Protein AF-A0A9J6EAF3-F1 (afdb_monomer)

Nearest PDB structures (foldseek):
  8d9p-assembly1_A  TM=2.258E-01  e=1.596E+00  synthetic construct
  8xm6-assembly1_A  TM=1.909E-01  e=2.176E+00  Homo sapiens
  8uvu-assembly1_A  TM=2.472E-01  e=7.204E+00  Bombyx mori

Secondary structure (DSSP, 8-state):
-------TT--HHHHHHTTGGGS-HHHHHHHHHHIIIIITTSHHHHHHHHHHHHHHHHHHHHHHHH--S-GGGSGGGGHHHHHTSHHHHHHHHHHH-HHHHHHHHHHHHHGGGB-TTSSB---TT---HHHHHHTHHHHHHHHHHSS--SS--HHHHHHHHHHHHHHHHHHHHHTTTT-BPPP-SS--SS----HHHHHHHHHHHHHHHHHHHHHTT-HHHHHHHHHHHHHHHHHHH----EEEEEETTEEEEEE---TTTS-B-S--HHHHHHHHHHHHGGGGT--TTSGGG--TTPPPHHHHHHHHHHTS---

InterPro domains:
  IPR039164 E3 ubiquitin-protein ligase UBR1-like [PTHR21497] (12-313)

pLDDT: mean 90.88, std 11.91, range [33.12, 98.81]

Structure (mmCIF, N/CA/C/O backbone):
data_AF-A0A9J6EAF3-F1
#
_entry.id   AF-A0A9J6EAF3-F1
#
loop_
_atom_site.group_PDB
_atom_site.id
_atom_site.type_symbol
_atom_site.label_atom_id
_atom_site.label_alt_id
_atom_site.label_comp_id
_atom_site.label_asym_id
_atom_site.label_entity_id
_atom_site.label_seq_id
_atom_site.pdbx_PDB_ins_code
_atom_site.Cartn_x
_atom_site.Cartn_y
_atom_site.Cartn_z
_atom_site.occupancy
_atom_site.B_iso_or_equiv
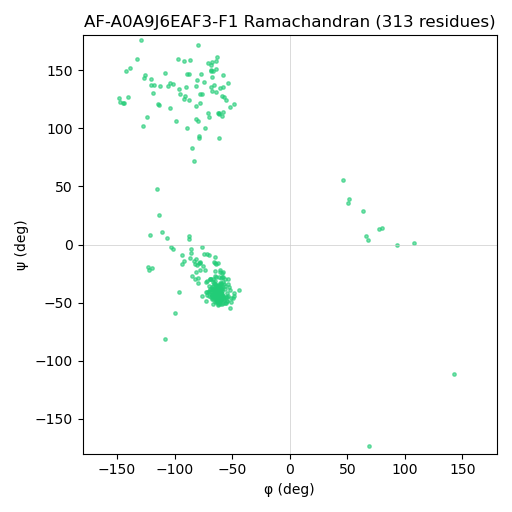_atom_site.auth_seq_id
_atom_site.auth_comp_id
_atom_site.auth_asym_id
_atom_site.auth_atom_id
_atom_site.pdbx_PDB_model_num
ATOM 1 N N . MET A 1 1 ? 2.262 20.680 35.262 1.00 36.41 1 MET A N 1
ATOM 2 C CA . MET A 1 1 ? 1.147 19.729 35.086 1.00 36.41 1 MET A CA 1
ATOM 3 C C . MET A 1 1 ? 0.040 20.472 34.348 1.00 36.41 1 MET A C 1
ATOM 5 O O . MET A 1 1 ? -0.774 21.127 34.982 1.00 36.41 1 MET A O 1
ATOM 9 N N . MET A 1 2 ? 0.105 20.518 33.014 1.00 34.09 2 MET A N 1
ATOM 10 C CA . MET A 1 2 ? -0.979 21.103 32.220 1.00 34.09 2 MET A CA 1
ATOM 11 C C . MET A 1 2 ? -2.057 20.034 32.091 1.00 34.09 2 MET A C 1
ATOM 13 O O . MET A 1 2 ? -1.776 18.943 31.600 1.00 34.09 2 MET A O 1
ATOM 17 N N . ALA A 1 3 ? -3.254 20.320 32.595 1.00 33.16 3 ALA A N 1
ATOM 18 C CA . ALA A 1 3 ? -4.418 19.506 32.294 1.00 33.16 3 ALA A CA 1
ATOM 19 C C . ALA A 1 3 ? -4.601 19.487 30.767 1.00 33.16 3 ALA A C 1
ATOM 21 O O . ALA A 1 3 ? -4.486 20.553 30.152 1.00 33.16 3 ALA A O 1
ATOM 22 N N . PRO A 1 4 ? -4.866 18.328 30.141 1.00 39.88 4 PRO A N 1
ATOM 23 C CA . PRO A 1 4 ? -5.282 18.321 28.753 1.00 39.88 4 PRO A CA 1
ATOM 24 C C . PRO A 1 4 ? -6.599 19.094 28.686 1.00 39.88 4 PRO A C 1
ATOM 26 O O . PRO A 1 4 ? -7.605 18.696 29.275 1.00 39.88 4 PRO A O 1
ATOM 29 N N . THR A 1 5 ? -6.578 20.250 28.028 1.00 39.75 5 THR A N 1
ATOM 30 C CA . THR A 1 5 ? -7.798 20.953 27.653 1.00 39.75 5 THR A CA 1
ATOM 31 C C . THR A 1 5 ? -8.631 19.989 26.808 1.00 39.75 5 THR A C 1
ATOM 33 O O . THR A 1 5 ? -8.096 19.416 25.854 1.00 39.75 5 THR A O 1
ATOM 36 N N . PRO A 1 6 ? -9.913 19.754 27.142 1.00 41.97 6 PRO A N 1
ATOM 37 C CA . PRO A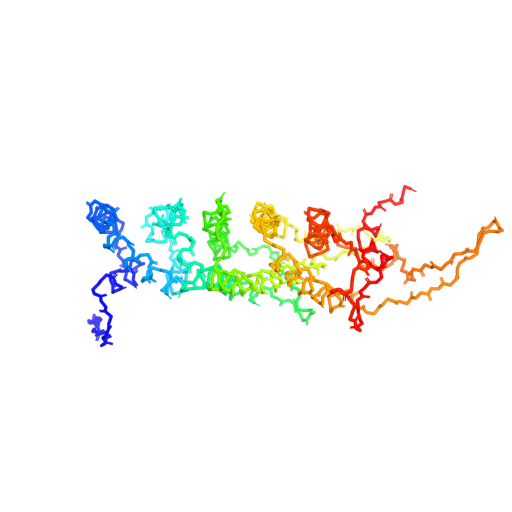 1 6 ? -10.774 18.961 26.287 1.00 41.97 6 PRO A CA 1
ATOM 38 C C . PRO A 1 6 ? -10.862 19.695 24.955 1.00 41.97 6 PRO A C 1
ATOM 40 O O . PRO A 1 6 ? -11.381 20.806 24.882 1.00 41.97 6 PRO A O 1
ATOM 43 N N . VAL A 1 7 ? -10.288 19.102 23.913 1.00 51.06 7 VAL A N 1
ATOM 44 C CA . VAL A 1 7 ? -10.467 19.593 22.552 1.00 51.06 7 VAL A CA 1
ATOM 45 C C . VAL A 1 7 ? -11.961 19.476 22.265 1.00 51.06 7 VAL A C 1
ATOM 47 O O . VAL A 1 7 ? -12.506 18.370 22.278 1.00 51.06 7 VAL A O 1
ATOM 50 N N . GLU A 1 8 ? -12.635 20.614 22.104 1.00 40.97 8 GLU A N 1
ATOM 51 C CA . GLU A 1 8 ? -14.061 20.673 21.793 1.00 40.97 8 GLU A CA 1
ATOM 52 C C . GLU A 1 8 ? -14.385 19.722 20.626 1.00 40.97 8 GLU A C 1
ATOM 54 O O . GLU A 1 8 ? -13.829 19.842 19.536 1.00 40.97 8 GLU A O 1
ATOM 59 N N . GLY A 1 9 ? -15.286 18.757 20.855 1.00 51.66 9 GLY A N 1
ATOM 60 C CA . GLY A 1 9 ? -15.965 18.023 19.780 1.00 51.66 9 GLY A CA 1
ATOM 61 C C . GLY A 1 9 ? -15.578 16.559 19.532 1.00 51.66 9 GLY A C 1
ATOM 62 O O . GLY A 1 9 ? -16.169 15.943 18.644 1.00 51.66 9 GLY A O 1
ATOM 63 N N . PHE A 1 10 ? -14.660 15.948 20.289 1.00 54.84 10 PHE A N 1
ATOM 64 C CA . PHE A 1 10 ? -14.362 14.517 20.130 1.00 54.84 10 PHE A CA 1
ATOM 65 C C . PHE A 1 10 ? -15.140 13.635 21.114 1.00 54.84 10 PHE A C 1
ATOM 67 O O . PHE A 1 10 ? -15.131 13.863 22.321 1.00 54.84 10 PHE A O 1
ATOM 74 N N . ALA A 1 11 ? -15.807 12.594 20.597 1.00 77.62 11 ALA A N 1
ATOM 75 C CA . ALA A 1 11 ? -16.407 11.551 21.429 1.00 77.62 11 ALA A CA 1
ATOM 76 C C . ALA A 1 11 ? -15.345 10.971 22.381 1.00 77.62 11 ALA A C 1
ATOM 78 O O . ALA A 1 11 ? -14.220 10.727 21.945 1.00 77.62 11 ALA A O 1
ATOM 79 N N . LEU A 1 12 ? -15.707 10.719 23.647 1.00 86.50 12 LEU A N 1
ATOM 80 C CA . LEU A 1 12 ? -14.798 10.286 24.726 1.00 86.50 12 LEU A CA 1
ATOM 81 C C . LEU A 1 12 ? -13.807 9.193 24.295 1.00 86.50 12 LEU A C 1
ATOM 83 O O . LEU A 1 12 ? -12.632 9.232 24.651 1.00 86.50 12 LEU A O 1
ATOM 87 N N . VAL A 1 13 ? -14.269 8.249 23.475 1.00 88.44 13 VAL A N 1
ATOM 88 C CA . VAL A 1 13 ? -13.448 7.158 22.944 1.00 88.44 13 VAL A CA 1
ATOM 89 C C . VAL A 1 13 ? -12.233 7.635 22.143 1.00 88.44 13 VAL A C 1
ATOM 91 O O . VAL A 1 13 ? -11.154 7.074 22.285 1.00 88.44 13 VAL A O 1
ATOM 94 N N . ARG A 1 14 ? -12.360 8.706 21.356 1.00 91.12 14 ARG A N 1
ATOM 95 C CA . ARG A 1 14 ? -11.246 9.283 20.589 1.00 91.12 14 ARG A CA 1
ATOM 96 C C . ARG A 1 14 ? -10.219 9.936 21.503 1.00 91.12 14 ARG A C 1
ATOM 98 O O . ARG A 1 14 ? -9.026 9.770 21.278 1.00 91.12 14 ARG A O 1
ATOM 105 N N . CYS A 1 15 ? -10.671 10.608 22.563 1.00 90.19 15 CYS A N 1
ATOM 106 C CA . CYS A 1 15 ? -9.777 11.165 23.578 1.00 90.19 15 CYS A CA 1
ATOM 107 C C . CYS A 1 15 ? -8.972 10.062 24.274 1.00 90.19 15 CYS A C 1
ATOM 109 O O . CYS A 1 15 ? -7.777 10.231 24.491 1.00 90.19 15 CYS A O 1
ATOM 111 N N . ILE A 1 16 ? -9.609 8.924 24.577 1.00 91.31 16 ILE A N 1
ATOM 112 C CA . ILE A 1 16 ? -8.931 7.758 25.158 1.00 91.31 16 ILE A CA 1
ATOM 113 C C . ILE A 1 16 ? -7.882 7.211 24.184 1.00 91.31 16 ILE A C 1
ATOM 115 O O . ILE A 1 16 ? -6.733 7.048 24.582 1.00 91.31 16 ILE A O 1
ATOM 119 N N . MET A 1 17 ? -8.241 6.989 22.912 1.00 93.88 17 MET A N 1
ATOM 120 C CA . MET A 1 17 ? -7.304 6.463 21.909 1.00 93.88 17 MET A CA 1
ATOM 121 C C . MET A 1 17 ? -6.081 7.376 21.721 1.00 93.88 17 MET A C 1
ATOM 123 O O . MET A 1 17 ? -4.959 6.891 21.774 1.00 93.88 17 MET A O 1
ATOM 127 N N . ARG A 1 18 ? -6.284 8.694 21.582 1.00 92.44 18 ARG A N 1
ATOM 128 C CA . ARG A 1 18 ? -5.210 9.702 21.418 1.00 92.44 18 ARG A CA 1
ATOM 129 C C . ARG A 1 18 ? -4.391 9.974 22.686 1.00 92.44 18 ARG A C 1
ATOM 131 O O . ARG A 1 18 ? -3.439 10.743 22.676 1.00 92.44 18 ARG A O 1
ATOM 138 N N . SER A 1 19 ? -4.808 9.423 23.822 1.00 92.06 19 SER A N 1
ATOM 139 C CA . SER A 1 19 ? -4.047 9.531 25.069 1.00 92.06 19 SER A CA 1
ATOM 140 C C . SER A 1 19 ? -3.273 8.250 25.371 1.00 92.06 19 SER A C 1
ATOM 142 O O . SER A 1 19 ? -2.528 8.231 26.346 1.00 92.06 19 SER A O 1
ATOM 144 N N . ASP A 1 20 ? -3.424 7.192 24.561 1.00 93.62 20 ASP A N 1
ATOM 145 C CA . ASP A 1 20 ? -2.875 5.859 24.831 1.00 93.62 20 ASP A CA 1
ATOM 146 C C . ASP A 1 20 ? -1.365 5.894 25.079 1.00 93.62 20 ASP A C 1
ATOM 148 O O . ASP A 1 20 ? -0.898 5.407 26.110 1.00 93.62 20 ASP A O 1
ATOM 152 N N . ALA A 1 21 ? -0.613 6.569 24.204 1.00 91.88 21 ALA A N 1
ATOM 153 C CA . ALA A 1 21 ? 0.842 6.666 24.308 1.00 91.88 21 ALA A CA 1
ATOM 154 C C . ALA A 1 21 ? 1.321 7.332 25.618 1.00 91.88 21 ALA A C 1
ATOM 156 O O . ALA A 1 21 ? 2.429 7.072 26.079 1.00 91.88 21 ALA A O 1
ATOM 157 N N . GLN A 1 22 ? 0.478 8.148 26.262 1.00 91.94 22 GLN A N 1
ATOM 158 C CA . GLN A 1 22 ? 0.797 8.849 27.514 1.00 91.94 22 GLN A CA 1
ATOM 159 C C . GLN A 1 22 ? 0.514 8.001 28.765 1.00 91.94 22 GLN A C 1
ATOM 161 O O . GLN A 1 22 ? 0.893 8.378 29.875 1.00 91.94 22 GLN A O 1
ATOM 166 N N . LEU A 1 23 ? -0.177 6.868 28.615 1.00 92.56 23 LEU A N 1
ATOM 167 C CA . LEU A 1 23 ? -0.559 5.999 29.722 1.00 92.56 23 LEU A CA 1
ATOM 168 C C . LEU A 1 23 ? 0.522 4.958 30.019 1.00 92.56 23 LEU A C 1
ATOM 170 O O . LEU A 1 23 ? 1.149 4.414 29.111 1.00 92.56 23 LEU A O 1
ATOM 174 N N . TRP A 1 24 ? 0.667 4.597 31.298 1.00 92.25 24 TRP A N 1
ATOM 175 C CA . TRP A 1 24 ? 1.491 3.456 31.698 1.00 92.25 24 TRP A CA 1
ATOM 176 C C . TRP A 1 24 ? 0.868 2.127 31.227 1.00 92.25 24 TRP A C 1
ATOM 178 O O . TRP A 1 24 ? -0.355 2.005 31.073 1.00 92.25 24 TRP A O 1
ATOM 188 N N . LYS A 1 25 ? 1.693 1.080 31.098 1.00 92.19 25 LYS A N 1
ATOM 189 C CA . LYS A 1 25 ? 1.295 -0.257 30.608 1.00 92.19 25 LYS A CA 1
ATOM 190 C C . LYS A 1 25 ? 0.031 -0.826 31.272 1.00 92.19 25 LYS A C 1
ATOM 192 O O . LYS A 1 25 ? -0.854 -1.326 30.584 1.00 92.19 25 LYS A O 1
ATOM 197 N N . THR A 1 26 ? -0.100 -0.715 32.596 1.00 94.31 26 THR A N 1
ATOM 198 C CA . THR A 1 26 ? -1.279 -1.209 33.335 1.00 94.31 26 THR A CA 1
ATOM 199 C C . THR A 1 26 ? -2.579 -0.493 32.950 1.00 94.31 26 THR A C 1
ATOM 201 O O . THR A 1 26 ? -3.609 -1.145 32.836 1.00 94.31 26 THR A O 1
ATOM 204 N N . ALA A 1 27 ? -2.559 0.822 32.717 1.00 94.19 27 ALA A N 1
ATOM 205 C CA . ALA A 1 27 ? -3.735 1.602 32.345 1.00 94.19 27 ALA A CA 1
ATOM 206 C C . ALA A 1 27 ? -4.152 1.283 30.910 1.00 94.19 27 ALA A C 1
ATOM 208 O O . ALA A 1 27 ? -5.337 1.072 30.671 1.00 94.19 27 ALA A O 1
ATOM 209 N N . ARG A 1 28 ? -3.189 1.145 29.987 1.00 94.69 28 ARG A N 1
ATOM 210 C CA . ARG A 1 28 ? -3.462 0.660 28.625 1.00 94.69 28 ARG A CA 1
ATOM 211 C C . ARG A 1 28 ? -4.101 -0.722 28.642 1.00 94.69 28 ARG A C 1
ATOM 213 O O . ARG A 1 28 ? -5.117 -0.937 27.995 1.00 94.69 28 ARG A O 1
ATOM 220 N N . ALA A 1 29 ? -3.576 -1.633 29.465 1.00 93.88 29 ALA A N 1
ATOM 221 C CA . ALA A 1 29 ? -4.158 -2.961 29.625 1.00 93.88 29 ALA A CA 1
ATOM 222 C C . ALA A 1 29 ? -5.615 -2.900 30.119 1.00 9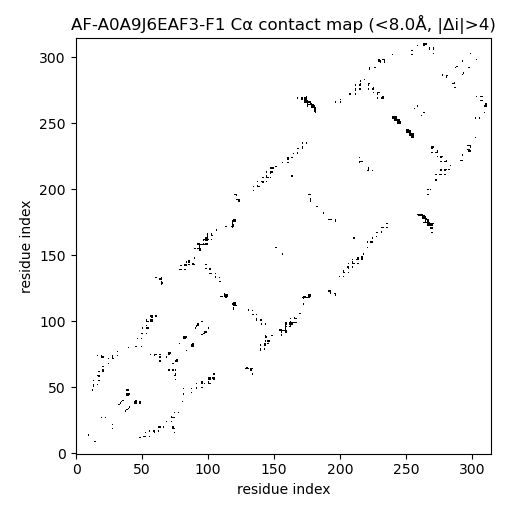3.88 29 ALA A C 1
ATOM 224 O O . ALA A 1 29 ? -6.462 -3.602 29.573 1.00 93.88 29 ALA A O 1
ATOM 225 N N . GLN A 1 30 ? -5.934 -2.039 31.094 1.00 95.69 30 GLN A N 1
ATOM 226 C CA . GLN A 1 30 ? -7.323 -1.849 31.536 1.00 95.69 30 GLN A CA 1
ATOM 227 C C . GLN A 1 30 ? -8.208 -1.274 30.422 1.00 95.69 30 GLN A C 1
ATOM 229 O O . GLN A 1 30 ? -9.310 -1.773 30.200 1.00 95.69 30 GLN A O 1
ATOM 234 N N . TRP A 1 31 ? -7.723 -0.281 29.670 1.00 94.81 31 TRP A N 1
ATOM 235 C CA . TRP A 1 31 ? -8.467 0.270 28.536 1.00 94.81 31 TRP A CA 1
ATOM 236 C C . TRP A 1 31 ? -8.687 -0.752 27.424 1.00 94.81 31 TRP A C 1
ATOM 238 O O . TRP A 1 31 ? -9.803 -0.855 26.925 1.00 94.81 31 TRP A O 1
ATOM 248 N N . HIS A 1 32 ? -7.685 -1.563 27.084 1.00 94.38 32 HIS A N 1
ATOM 249 C CA . HIS A 1 32 ? -7.838 -2.675 26.147 1.00 94.38 32 HIS A CA 1
ATOM 250 C C . HIS A 1 32 ? -8.931 -3.643 26.606 1.00 94.38 32 HIS A C 1
ATOM 252 O O . HIS A 1 32 ? -9.788 -3.999 25.803 1.00 94.38 32 HIS A O 1
ATOM 258 N N . GLN A 1 33 ? -8.957 -4.027 27.887 1.00 94.62 33 GLN A N 1
ATOM 259 C CA . GLN A 1 33 ? -10.003 -4.911 28.415 1.00 94.62 33 GLN A CA 1
ATOM 260 C C . GLN A 1 33 ? -11.398 -4.287 28.300 1.00 94.62 33 GLN A C 1
ATOM 262 O O . GLN A 1 33 ? -12.332 -4.960 27.871 1.00 94.62 33 GLN A O 1
ATOM 267 N N . ILE A 1 34 ? -11.543 -2.997 28.615 1.00 93.94 34 ILE A N 1
ATOM 268 C CA . ILE A 1 34 ? -12.827 -2.287 28.512 1.00 93.94 34 ILE A CA 1
ATOM 269 C C . ILE A 1 34 ? -13.275 -2.156 27.050 1.00 93.94 34 ILE A C 1
ATOM 271 O O . ILE A 1 34 ? -14.437 -2.408 26.732 1.00 93.94 34 ILE A O 1
ATOM 275 N N . LEU A 1 35 ? -12.369 -1.779 26.144 1.00 94.19 35 LEU A N 1
ATOM 276 C CA . LEU A 1 35 ? -12.681 -1.609 24.725 1.00 94.19 35 LEU A CA 1
ATOM 277 C C . LEU A 1 35 ? -13.032 -2.948 24.073 1.00 94.19 35 LEU A C 1
ATOM 279 O O . LEU A 1 35 ? -14.057 -3.042 23.399 1.00 94.19 35 LEU A O 1
ATOM 283 N N . ILE A 1 36 ? -12.230 -3.988 24.317 1.00 93.88 36 ILE A N 1
ATOM 284 C CA . ILE A 1 36 ? -12.459 -5.330 23.773 1.00 93.88 36 ILE A CA 1
ATOM 285 C C . ILE A 1 36 ? -13.726 -5.940 24.372 1.00 93.88 36 ILE A C 1
ATOM 287 O O . ILE A 1 36 ? -14.587 -6.382 23.620 1.00 93.88 36 ILE A O 1
ATOM 291 N N . GLY A 1 37 ? -13.859 -5.948 25.701 1.00 92.69 37 GLY A N 1
ATOM 292 C CA . GLY A 1 37 ? -14.979 -6.571 26.409 1.00 92.69 37 GLY A CA 1
ATOM 293 C C . GLY A 1 37 ? -16.302 -5.808 26.307 1.00 92.69 37 GLY A C 1
ATOM 294 O O . GLY A 1 37 ? -17.359 -6.404 26.493 1.00 92.69 37 GLY A O 1
ATOM 295 N N . GLY A 1 38 ? -16.258 -4.509 26.005 1.00 89.44 38 GLY A N 1
ATOM 296 C CA . GLY A 1 38 ? -17.433 -3.652 25.860 1.00 89.44 38 GLY A CA 1
ATOM 297 C C . GLY A 1 38 ? -17.693 -3.259 24.409 1.00 89.44 38 GLY A C 1
ATOM 298 O O . GLY A 1 38 ? -18.536 -3.845 23.730 1.00 89.44 38 GLY A O 1
ATOM 299 N N . MET A 1 39 ? -16.974 -2.242 23.926 1.00 88.00 39 MET A N 1
ATOM 300 C CA . MET A 1 39 ? -17.258 -1.603 22.635 1.00 88.00 39 MET A CA 1
ATOM 301 C C . MET A 1 39 ? -17.127 -2.541 21.433 1.00 88.00 39 MET A C 1
ATOM 303 O O . MET A 1 39 ? -17.894 -2.417 20.483 1.00 88.00 39 MET A O 1
ATOM 307 N N . LEU A 1 40 ? -16.184 -3.484 21.470 1.00 91.81 40 LEU A N 1
ATOM 308 C CA . LEU A 1 40 ? -15.963 -4.447 20.392 1.00 91.81 40 LEU A CA 1
ATOM 309 C C . LEU A 1 40 ? -16.833 -5.712 20.516 1.00 91.81 40 LEU A C 1
ATOM 311 O O . LEU A 1 40 ? -16.666 -6.636 19.719 1.00 91.81 40 LEU A O 1
ATOM 315 N N . MET A 1 41 ? -17.778 -5.771 21.457 1.00 90.56 41 MET A N 1
ATOM 316 C CA . MET A 1 41 ? -18.747 -6.873 21.536 1.00 90.56 41 MET A CA 1
ATOM 317 C C . MET A 1 41 ? -20.074 -6.530 20.855 1.00 90.56 41 MET A C 1
ATOM 319 O O . MET A 1 41 ? -20.612 -7.364 20.127 1.00 90.56 41 MET A O 1
ATOM 323 N N . ASP A 1 42 ? -20.574 -5.301 21.012 1.00 90.25 42 ASP A N 1
ATOM 324 C CA . ASP A 1 42 ? -21.786 -4.843 20.321 1.00 90.25 42 ASP A CA 1
ATOM 325 C C . ASP A 1 42 ? -21.492 -4.400 18.878 1.00 90.25 42 ASP A C 1
ATOM 327 O O . ASP A 1 42 ? -20.527 -3.686 18.609 1.00 90.25 42 ASP A O 1
ATOM 331 N N . GLY A 1 43 ? -22.342 -4.801 17.928 1.00 89.00 43 GLY A N 1
ATOM 332 C CA . GLY A 1 43 ? -22.127 -4.533 16.503 1.00 89.00 43 GLY A CA 1
ATOM 333 C C . GLY A 1 43 ? -22.156 -3.047 16.130 1.00 89.00 43 GLY A C 1
ATOM 334 O O . GLY A 1 43 ? -21.338 -2.615 15.317 1.00 89.00 43 GLY A O 1
ATOM 335 N N . ARG A 1 44 ? -23.055 -2.256 16.733 1.00 89.81 44 ARG A N 1
ATOM 336 C CA . ARG A 1 44 ? -23.166 -0.813 16.457 1.00 89.81 44 ARG A CA 1
ATOM 337 C C . ARG A 1 44 ? -21.997 -0.064 17.080 1.00 89.81 44 ARG A C 1
ATOM 339 O O . ARG A 1 44 ? -21.304 0.666 16.376 1.00 89.81 44 ARG A O 1
ATOM 346 N N . CYS A 1 45 ? -21.710 -0.327 18.355 1.00 90.81 45 CYS A N 1
ATOM 347 C CA . CYS A 1 45 ? -20.559 0.269 19.032 1.00 90.81 45 CYS A CA 1
ATOM 348 C C . CYS A 1 45 ? -19.240 -0.069 18.326 1.00 90.81 45 CYS A C 1
ATOM 350 O O . CYS A 1 45 ? -18.396 0.811 18.161 1.00 90.81 45 CYS A O 1
ATOM 352 N N . LYS A 1 46 ? -19.075 -1.309 17.851 1.00 94.56 46 LYS A N 1
ATOM 353 C CA . LYS A 1 46 ? -17.898 -1.730 17.086 1.00 94.56 46 LYS A CA 1
ATOM 354 C C . LYS A 1 46 ? -17.765 -0.962 15.779 1.00 94.56 46 LYS A C 1
ATOM 356 O O . LYS A 1 46 ? -16.662 -0.553 15.432 1.00 94.56 46 LYS A O 1
ATOM 361 N N . GLN A 1 47 ? -18.863 -0.759 15.054 1.00 94.81 47 GLN A N 1
ATOM 362 C CA . GLN A 1 47 ? -18.849 0.004 13.809 1.00 94.81 47 GLN A CA 1
ATOM 363 C C . GLN A 1 47 ? -18.460 1.470 14.052 1.00 94.81 47 GLN A C 1
ATOM 365 O O . GLN A 1 47 ? -17.594 1.991 13.348 1.00 94.81 47 GLN A O 1
ATOM 370 N N . ASP A 1 48 ? -19.035 2.116 15.068 1.00 93.31 48 ASP A N 1
ATOM 371 C CA . ASP A 1 48 ? -18.700 3.499 15.427 1.00 93.31 48 ASP A CA 1
ATOM 372 C C . ASP A 1 48 ? -17.242 3.628 15.889 1.00 93.31 48 ASP A C 1
ATOM 374 O O . ASP A 1 48 ? -16.530 4.548 15.472 1.00 93.31 48 ASP A O 1
ATOM 378 N N . PHE A 1 49 ? -16.764 2.661 16.681 1.00 95.12 49 PHE A N 1
ATOM 379 C CA . PHE A 1 49 ? -15.359 2.560 17.067 1.00 95.12 49 PHE A CA 1
ATOM 380 C C . PHE A 1 49 ? -14.448 2.445 15.854 1.00 95.12 49 PHE A C 1
ATOM 382 O O . PHE A 1 49 ? -13.484 3.189 15.734 1.00 95.12 49 PHE A O 1
ATOM 389 N N . ALA A 1 50 ? -14.766 1.530 14.941 1.00 96.94 50 ALA A N 1
ATOM 390 C CA . ALA A 1 50 ? -13.964 1.240 13.767 1.00 96.94 50 ALA A CA 1
ATOM 391 C C . ALA A 1 50 ? -13.790 2.473 12.872 1.00 96.94 50 ALA A C 1
ATOM 393 O O . ALA A 1 50 ? -12.687 2.742 12.390 1.00 96.94 50 ALA A O 1
ATOM 394 N N . ARG A 1 51 ? -14.858 3.261 12.691 1.00 97.00 51 ARG A N 1
ATOM 395 C CA . ARG A 1 51 ? -14.797 4.537 11.964 1.00 97.00 51 ARG A CA 1
ATOM 396 C C . ARG A 1 51 ? -13.912 5.545 12.682 1.00 97.00 51 ARG A C 1
ATOM 398 O O . ARG A 1 51 ? -13.050 6.152 12.054 1.00 97.00 51 ARG A O 1
ATOM 405 N N . ALA A 1 52 ? -14.106 5.717 13.990 1.00 95.88 52 ALA A N 1
ATOM 406 C CA . ALA A 1 52 ? -13.306 6.641 14.789 1.00 95.88 52 ALA A CA 1
ATOM 407 C C . ALA A 1 52 ? -11.816 6.262 14.773 1.00 95.88 52 ALA A C 1
ATOM 409 O O . ALA A 1 52 ? -10.974 7.119 14.518 1.00 95.88 52 ALA A O 1
ATOM 410 N N . PHE A 1 53 ? -11.512 4.977 14.961 1.00 97.31 53 PHE A N 1
ATOM 411 C CA . PHE A 1 53 ? -10.167 4.411 14.905 1.00 97.31 53 PHE A CA 1
ATOM 412 C C . PHE A 1 53 ? -9.520 4.638 13.538 1.00 97.31 53 PHE A C 1
ATOM 414 O O . PHE A 1 53 ? -8.395 5.115 13.464 1.00 97.31 53 PHE A O 1
ATOM 421 N N . THR A 1 54 ? -10.242 4.370 12.444 1.00 98.19 54 THR A N 1
ATOM 422 C CA . THR A 1 54 ? -9.724 4.570 11.080 1.00 98.19 54 THR A CA 1
ATOM 423 C C . THR A 1 54 ? -9.430 6.043 10.803 1.00 98.19 54 THR A C 1
ATOM 425 O O . THR A 1 54 ? -8.377 6.358 10.261 1.00 98.19 54 THR A O 1
ATOM 428 N N . ARG A 1 55 ? -10.315 6.961 11.214 1.00 96.19 55 ARG A N 1
ATOM 429 C CA . ARG A 1 55 ? -10.117 8.412 11.041 1.00 96.19 55 ARG A CA 1
ATOM 430 C C . ARG A 1 55 ? -8.920 8.942 11.826 1.00 96.19 55 ARG A C 1
ATOM 432 O O . ARG A 1 55 ? -8.207 9.803 11.320 1.00 96.19 55 ARG A O 1
ATOM 439 N N . ASP A 1 56 ? -8.713 8.435 13.040 1.00 96.62 56 ASP A N 1
ATOM 440 C CA . ASP A 1 56 ? -7.605 8.840 13.910 1.00 96.62 56 ASP A CA 1
ATOM 441 C C . ASP A 1 56 ? -6.309 8.071 13.647 1.00 96.62 56 ASP A C 1
ATOM 443 O O . ASP A 1 56 ? -5.267 8.451 14.173 1.00 96.62 56 ASP A O 1
ATOM 447 N N . TYR A 1 57 ? -6.338 7.039 12.799 1.00 98.19 57 TYR A N 1
ATOM 448 C CA . TYR A 1 57 ? -5.198 6.167 12.532 1.00 98.19 57 TYR A CA 1
ATOM 449 C C . TYR A 1 57 ? -3.879 6.910 12.240 1.00 98.19 57 TYR A C 1
ATOM 451 O O . TYR A 1 57 ? -2.861 6.490 12.784 1.00 98.19 57 TYR A O 1
ATOM 459 N N . PRO A 1 58 ? -3.836 8.012 11.455 1.00 97.62 58 PRO A N 1
ATOM 460 C CA . PRO A 1 58 ? -2.588 8.746 11.235 1.00 97.62 58 PRO A CA 1
ATOM 461 C C . PRO A 1 58 ? -1.969 9.304 12.523 1.00 97.62 58 PRO A C 1
ATOM 463 O O . PRO A 1 58 ? -0.756 9.211 12.709 1.00 97.62 58 PRO A O 1
ATOM 466 N N . ASP A 1 59 ? -2.797 9.846 13.418 1.00 96.75 59 ASP A N 1
ATOM 467 C CA . ASP A 1 59 ? -2.347 10.384 14.704 1.00 96.75 59 ASP A CA 1
ATOM 468 C C . ASP A 1 59 ? -1.936 9.242 15.645 1.00 96.75 59 ASP A C 1
ATOM 470 O O . ASP A 1 59 ? -0.860 9.294 16.238 1.00 96.75 59 ASP A O 1
ATOM 474 N N . LEU A 1 60 ? -2.728 8.163 15.702 1.00 97.00 60 LEU A N 1
ATOM 475 C CA . LEU A 1 60 ? -2.419 6.980 16.516 1.00 97.00 60 LEU A CA 1
ATOM 476 C C . LEU A 1 60 ? -1.109 6.311 16.082 1.00 97.00 60 LEU A C 1
ATOM 478 O O . LEU A 1 60 ? -0.307 5.911 16.923 1.00 97.00 60 LEU A O 1
ATOM 482 N N . LEU A 1 61 ? -0.863 6.214 14.771 1.00 97.06 61 LEU A N 1
ATOM 483 C CA . LEU A 1 61 ? 0.390 5.690 14.237 1.00 97.06 61 LEU A CA 1
ATOM 484 C C . LEU A 1 61 ? 1.562 6.592 14.620 1.00 97.06 61 LEU A C 1
ATOM 486 O O . LEU A 1 61 ? 2.597 6.090 15.045 1.00 97.06 61 LEU A O 1
ATOM 490 N N . LYS A 1 62 ? 1.410 7.912 14.477 1.00 95.69 62 LYS A N 1
ATOM 491 C CA . LYS A 1 62 ? 2.456 8.877 14.826 1.00 95.69 62 LYS A CA 1
ATOM 492 C C . LYS A 1 62 ? 2.831 8.785 16.306 1.00 95.69 62 LYS A C 1
ATOM 494 O O . LYS A 1 62 ? 4.017 8.765 16.631 1.00 95.69 62 LYS A O 1
ATOM 499 N N . GLU A 1 63 ? 1.837 8.702 17.186 1.00 95.19 63 GLU A N 1
ATOM 500 C CA . GLU A 1 63 ? 2.042 8.500 18.622 1.00 95.19 63 GLU A CA 1
ATOM 501 C C . GLU A 1 63 ? 2.726 7.160 18.899 1.00 95.19 63 GLU A C 1
ATOM 503 O O . GLU A 1 63 ? 3.738 7.125 19.593 1.00 95.19 63 GLU A O 1
ATOM 508 N N . PHE A 1 64 ? 2.259 6.071 18.281 1.00 95.44 64 PHE A N 1
ATOM 509 C CA . PHE A 1 64 ? 2.880 4.755 18.410 1.00 95.44 64 PHE A CA 1
ATOM 510 C C . PHE A 1 64 ? 4.334 4.736 17.920 1.00 95.44 64 PHE A C 1
ATOM 512 O O . PHE A 1 64 ? 5.186 4.118 18.551 1.00 95.44 64 PHE A O 1
ATOM 519 N N . VAL A 1 65 ? 4.657 5.407 16.816 1.00 94.62 65 VAL A N 1
ATOM 520 C CA . VAL A 1 65 ? 6.022 5.487 16.272 1.00 94.62 65 VAL A CA 1
ATOM 521 C C . VAL A 1 65 ? 6.969 6.217 17.230 1.00 94.62 65 VAL A C 1
ATOM 523 O O . VAL A 1 65 ? 8.131 5.821 17.330 1.00 94.62 65 VAL A O 1
ATOM 526 N N . ALA A 1 66 ? 6.479 7.239 17.937 1.00 92.69 66 ALA A N 1
ATOM 527 C CA . ALA A 1 66 ? 7.242 7.991 18.935 1.00 92.69 66 ALA A CA 1
ATOM 528 C C . ALA A 1 66 ? 7.327 7.297 20.310 1.00 92.69 66 ALA A C 1
ATOM 530 O O . ALA A 1 66 ? 8.180 7.652 21.119 1.00 92.69 66 ALA A O 1
ATOM 531 N N . ASP A 1 67 ? 6.447 6.331 20.569 1.00 90.88 67 ASP A N 1
ATOM 532 C CA . ASP A 1 67 ? 6.357 5.571 21.817 1.00 90.88 67 ASP A CA 1
ATOM 533 C C . ASP A 1 67 ? 7.444 4.481 21.923 1.00 90.88 67 ASP A C 1
ATOM 535 O O . ASP A 1 67 ? 7.838 3.861 20.931 1.00 90.88 67 ASP A O 1
ATOM 539 N N . ASP A 1 68 ? 7.909 4.210 23.141 1.00 86.31 68 ASP A N 1
ATOM 540 C CA . ASP A 1 68 ? 8.890 3.172 23.469 1.00 86.31 68 ASP A CA 1
ATOM 541 C C . ASP A 1 68 ? 8.243 1.824 23.832 1.00 86.31 68 ASP A C 1
ATOM 543 O O . ASP A 1 68 ? 8.905 0.782 23.803 1.00 86.31 68 ASP A O 1
ATOM 547 N N . HIS A 1 69 ? 6.935 1.805 24.097 1.00 90.94 69 HIS A N 1
ATOM 548 C CA . HIS A 1 69 ? 6.210 0.586 24.442 1.00 90.94 69 HIS A CA 1
ATOM 549 C C . HIS A 1 69 ? 6.041 -0.369 23.248 1.00 90.94 69 HIS A C 1
ATOM 551 O O . HIS A 1 69 ? 6.050 0.016 22.074 1.00 90.94 69 HIS A O 1
ATOM 557 N N . GLU A 1 70 ? 5.860 -1.655 23.543 1.00 90.44 70 GLU A N 1
ATOM 558 C CA . GLU A 1 70 ? 5.654 -2.701 22.537 1.00 90.44 70 GLU A CA 1
ATOM 559 C C . GLU A 1 70 ? 4.299 -2.559 21.820 1.00 90.44 70 GLU A C 1
ATOM 561 O O . GLU A 1 70 ? 3.304 -2.140 22.409 1.00 90.44 70 GLU A O 1
ATOM 566 N N . HIS A 1 71 ? 4.223 -2.992 20.557 1.00 94.44 71 HIS A N 1
ATOM 567 C CA . HIS A 1 71 ? 2.977 -2.960 19.779 1.00 94.44 71 HIS A CA 1
ATOM 568 C C . HIS A 1 71 ? 1.766 -3.594 20.493 1.00 94.44 71 HIS A C 1
ATOM 570 O O . HIS A 1 71 ? 0.729 -2.940 20.531 1.00 94.44 71 HIS A O 1
ATOM 576 N N . PRO A 1 72 ? 1.852 -4.786 21.131 1.00 94.19 72 PRO A N 1
ATOM 577 C CA . PRO A 1 72 ? 0.684 -5.435 21.742 1.00 94.19 72 PRO A CA 1
ATOM 578 C C . PRO A 1 72 ? 0.018 -4.659 22.887 1.00 94.19 72 PRO A C 1
ATOM 580 O O . PRO A 1 72 ? -1.096 -4.997 23.282 1.00 94.19 72 PRO A O 1
ATOM 583 N N . VAL A 1 73 ? 0.696 -3.657 23.456 1.00 92.69 73 VAL A N 1
ATOM 584 C CA . VAL A 1 73 ? 0.138 -2.800 24.515 1.00 92.69 73 VAL A CA 1
ATOM 585 C C . VAL A 1 73 ? -0.283 -1.424 24.010 1.00 92.69 73 VAL A C 1
ATOM 587 O O . VAL A 1 73 ? -0.777 -0.633 24.803 1.00 92.69 73 VAL A O 1
ATOM 590 N N . SER A 1 74 ? -0.079 -1.131 22.725 1.00 95.19 74 SER A N 1
ATOM 591 C CA . SER A 1 74 ? -0.571 0.089 22.091 1.00 95.19 74 SER A CA 1
ATOM 592 C C . SER A 1 74 ? -1.989 -0.109 21.576 1.00 95.19 74 SER A C 1
ATOM 594 O O . SER A 1 74 ? -2.326 -1.179 21.061 1.00 95.19 74 SER A O 1
ATOM 596 N N . ILE A 1 75 ? -2.779 0.961 21.610 1.00 96.00 75 ILE A N 1
ATOM 597 C CA . ILE A 1 75 ? -4.112 1.023 21.011 1.00 96.00 75 ILE A CA 1
ATOM 598 C C . ILE A 1 75 ? -4.114 0.622 19.532 1.00 96.00 75 ILE A C 1
ATOM 600 O O . ILE A 1 75 ? -5.092 0.051 19.055 1.00 96.00 75 ILE A O 1
ATOM 604 N N . THR A 1 76 ? -3.012 0.855 18.808 1.00 96.38 76 THR A N 1
ATOM 605 C CA . THR A 1 76 ? -2.877 0.471 17.393 1.00 96.38 76 THR A CA 1
ATOM 606 C C . THR A 1 76 ? -2.999 -1.037 17.187 1.00 96.38 76 THR A C 1
ATOM 608 O O . THR A 1 76 ? -3.537 -1.459 16.167 1.00 96.38 76 THR A O 1
ATOM 611 N N . SER A 1 77 ? -2.645 -1.852 18.189 1.00 96.44 77 SER A N 1
ATOM 612 C CA . SER A 1 77 ? -2.827 -3.307 18.133 1.00 96.44 77 SER A CA 1
ATOM 613 C C . SER A 1 77 ? -4.285 -3.751 18.069 1.00 96.44 77 SER A C 1
ATOM 615 O O . SER A 1 77 ? -4.539 -4.888 17.670 1.00 96.44 77 SER A O 1
ATOM 617 N N . LEU A 1 78 ? -5.240 -2.868 18.397 1.00 96.62 78 LEU A N 1
ATOM 618 C CA . LEU A 1 78 ? -6.665 -3.158 18.250 1.00 96.62 78 LEU A CA 1
ATOM 619 C C . LEU A 1 78 ? -7.123 -3.233 16.784 1.00 96.62 78 LEU A C 1
ATOM 621 O O . LEU A 1 78 ? -8.248 -3.656 16.501 1.00 96.62 78 LEU A O 1
ATOM 625 N N . SER A 1 79 ? -6.256 -2.858 15.837 1.00 97.25 79 SER A N 1
ATOM 626 C CA . SER A 1 79 ? -6.501 -2.981 14.400 1.00 97.25 79 SER A CA 1
ATOM 627 C C . SER A 1 79 ? -6.913 -4.401 14.006 1.00 97.25 79 SER A C 1
ATOM 629 O O . SER A 1 79 ? -7.798 -4.567 13.168 1.00 97.25 79 SER A O 1
ATOM 631 N N . VAL A 1 80 ? -6.348 -5.435 14.644 1.00 96.62 80 VAL A N 1
ATOM 632 C CA . VAL A 1 80 ? -6.656 -6.833 14.321 1.00 96.62 80 VAL A CA 1
ATOM 633 C C . VAL A 1 80 ? -8.104 -7.189 14.657 1.00 96.62 80 VAL A C 1
ATOM 635 O O . VAL A 1 80 ? -8.719 -7.944 13.917 1.00 96.62 80 VAL A O 1
ATOM 638 N N . GLN A 1 81 ? -8.711 -6.622 15.701 1.00 95.81 81 GLN A N 1
ATOM 639 C CA . GLN A 1 81 ? -10.114 -6.880 16.056 1.00 95.81 81 GLN A CA 1
ATOM 640 C C . GLN A 1 81 ? -11.103 -6.104 15.171 1.00 95.81 81 GLN A C 1
ATOM 642 O O . GLN A 1 81 ? -12.292 -6.428 15.152 1.00 95.81 81 GLN A O 1
ATOM 647 N N . ILE A 1 82 ? -10.627 -5.084 14.452 1.00 95.44 82 ILE A N 1
ATOM 648 C CA . ILE A 1 82 ? -11.444 -4.222 13.592 1.00 95.44 82 ILE A CA 1
ATOM 649 C C . ILE A 1 82 ? -11.321 -4.656 12.132 1.00 95.44 82 ILE A C 1
ATOM 651 O O . ILE A 1 82 ? -12.309 -5.003 11.488 1.00 95.44 82 ILE A O 1
ATOM 655 N N . PHE A 1 83 ? -10.097 -4.642 11.608 1.00 97.69 83 PHE A N 1
ATOM 656 C CA . PHE A 1 83 ? -9.805 -4.794 10.188 1.00 97.69 83 PHE A CA 1
ATOM 657 C C . PHE A 1 83 ? -9.882 -6.237 9.697 1.00 97.69 83 PHE A C 1
ATOM 659 O O . PHE A 1 83 ? -9.974 -6.444 8.494 1.00 97.69 83 PHE A O 1
ATOM 666 N N . THR A 1 84 ? -9.887 -7.234 10.587 1.00 97.06 84 THR A N 1
ATOM 667 C CA . THR A 1 84 ? -10.099 -8.638 10.188 1.00 97.06 84 THR A CA 1
ATOM 668 C C . THR A 1 84 ? -11.570 -8.991 9.988 1.00 97.06 84 THR A C 1
ATOM 670 O O . THR A 1 84 ? -11.864 -10.044 9.431 1.00 97.06 84 THR A O 1
ATOM 673 N N . VAL A 1 85 ? -12.504 -8.137 10.423 1.00 96.69 85 VAL A N 1
ATOM 674 C CA . VAL A 1 85 ? -13.944 -8.364 10.254 1.00 96.69 85 VAL A CA 1
ATOM 675 C C . VAL A 1 85 ? -14.338 -7.931 8.836 1.00 96.69 85 VAL A C 1
ATOM 677 O O . VAL A 1 85 ? -14.398 -6.725 8.592 1.00 96.69 85 VAL A O 1
ATOM 680 N N . PRO A 1 86 ? -14.653 -8.848 7.894 1.00 96.75 86 PRO A N 1
ATOM 681 C CA . PRO A 1 86 ? -14.766 -8.491 6.474 1.00 96.75 86 PRO A CA 1
ATOM 682 C C . PRO A 1 86 ? -15.837 -7.434 6.194 1.00 96.75 86 PRO A C 1
ATOM 684 O O . PRO A 1 86 ? -15.597 -6.480 5.460 1.00 96.75 86 PRO A O 1
ATOM 687 N N . THR A 1 87 ? -16.996 -7.544 6.851 1.00 96.06 87 THR A N 1
ATOM 688 C CA . THR A 1 87 ? -18.094 -6.577 6.704 1.00 96.06 87 THR A CA 1
ATOM 689 C C . THR A 1 87 ? -17.695 -5.171 7.147 1.00 96.06 87 THR A C 1
ATOM 691 O O . THR A 1 87 ? -18.092 -4.194 6.512 1.00 96.06 87 THR A O 1
ATOM 694 N N . LEU A 1 88 ? -16.881 -5.052 8.201 1.00 97.44 88 LEU A N 1
ATOM 695 C CA . LEU A 1 88 ? -16.346 -3.768 8.644 1.00 97.44 88 LEU A CA 1
ATOM 696 C C . LEU A 1 88 ? -15.224 -3.297 7.730 1.00 97.44 88 LEU A C 1
ATOM 698 O O . LEU A 1 88 ? -15.242 -2.140 7.336 1.00 97.44 88 LEU A O 1
ATOM 702 N N . ALA A 1 89 ? -14.290 -4.163 7.338 1.00 98.31 89 ALA A N 1
ATOM 703 C CA . ALA A 1 89 ? -13.218 -3.804 6.415 1.00 98.31 89 ALA A CA 1
ATOM 704 C C . ALA A 1 89 ? -13.779 -3.209 5.111 1.00 98.31 89 ALA A C 1
ATOM 706 O O . ALA A 1 89 ? -13.380 -2.116 4.712 1.00 98.31 89 ALA A O 1
ATOM 707 N N . HIS A 1 90 ? -14.768 -3.862 4.491 1.00 98.56 90 HIS A N 1
ATOM 708 C CA . HIS A 1 90 ? -15.414 -3.371 3.267 1.00 98.56 90 HIS A CA 1
ATOM 709 C C . HIS A 1 90 ? -16.134 -2.038 3.488 1.00 98.56 90 HIS A C 1
ATOM 711 O O . HIS A 1 90 ? -15.995 -1.122 2.678 1.00 98.56 90 HIS A O 1
ATOM 717 N N . LEU A 1 91 ? -16.855 -1.895 4.603 1.00 98.25 91 LEU A N 1
ATOM 718 C CA . LEU A 1 91 ? -17.507 -0.640 4.983 1.00 98.25 91 LEU A CA 1
ATOM 719 C C . LEU A 1 91 ? -16.489 0.499 5.153 1.00 98.25 91 LEU A C 1
ATOM 721 O O . LEU A 1 91 ? -16.687 1.585 4.617 1.00 98.25 91 LEU A O 1
ATOM 725 N N . LEU A 1 92 ? -15.391 0.257 5.867 1.00 98.75 92 LEU A N 1
ATOM 726 C CA . LEU A 1 92 ? -14.353 1.254 6.125 1.00 98.75 92 LEU A CA 1
ATOM 727 C C . LEU A 1 92 ? -13.611 1.643 4.843 1.00 98.75 92 LEU A C 1
ATOM 729 O O . LEU A 1 92 ? -13.276 2.810 4.659 1.00 98.75 92 LEU A O 1
ATOM 733 N N . VAL A 1 93 ? -13.389 0.705 3.919 1.00 98.75 93 VAL A N 1
ATOM 734 C CA . VAL A 1 93 ? -12.856 1.037 2.589 1.00 98.75 93 VAL A CA 1
ATOM 735 C C . VAL A 1 93 ? -13.840 1.914 1.819 1.00 98.75 93 VAL A C 1
ATOM 737 O O . VAL A 1 93 ? -13.419 2.892 1.211 1.00 98.75 93 VAL A O 1
ATOM 740 N N . ALA A 1 94 ? -15.133 1.589 1.845 1.00 98.50 94 ALA A N 1
ATOM 741 C CA . ALA A 1 94 ? -16.152 2.303 1.081 1.00 98.50 94 ALA A CA 1
ATOM 742 C C . ALA A 1 94 ? -16.491 3.697 1.634 1.00 98.50 94 ALA A C 1
ATOM 744 O O . ALA A 1 94 ? -16.868 4.579 0.862 1.00 98.50 94 ALA A O 1
ATOM 745 N N . GLU A 1 95 ? -16.418 3.887 2.951 1.00 98.19 95 GLU A N 1
ATOM 746 C CA . GLU A 1 95 ? -16.948 5.086 3.612 1.00 98.19 95 GLU A CA 1
ATOM 747 C C . GLU A 1 95 ? -15.908 5.906 4.373 1.00 98.19 95 GLU A C 1
ATOM 749 O O . GLU A 1 95 ? -16.147 7.085 4.616 1.00 98.19 95 GLU A O 1
ATOM 754 N N . GLU A 1 96 ? -14.766 5.317 4.729 1.00 98.38 96 GLU A N 1
ATOM 755 C CA . GLU A 1 96 ? -13.698 5.979 5.493 1.00 98.38 96 GLU A CA 1
ATOM 756 C C . GLU A 1 96 ? -12.354 5.980 4.743 1.00 98.38 96 GLU A C 1
ATOM 758 O O . GLU A 1 96 ? -11.326 6.340 5.314 1.00 98.38 96 GLU A O 1
ATOM 763 N N . ASP A 1 97 ? -12.342 5.556 3.472 1.00 98.56 97 ASP A N 1
ATOM 764 C CA . ASP A 1 97 ? -11.145 5.465 2.628 1.00 98.56 97 ASP A CA 1
ATOM 765 C C . ASP A 1 97 ? -9.980 4.709 3.303 1.00 98.56 97 ASP A C 1
ATOM 767 O O . ASP A 1 97 ? -8.809 5.058 3.124 1.00 98.56 97 ASP A O 1
ATOM 771 N N . ALA A 1 98 ? -10.288 3.673 4.095 1.00 98.69 98 ALA A N 1
ATOM 772 C CA . ALA A 1 98 ? -9.357 3.081 5.060 1.00 98.69 98 ALA A CA 1
ATOM 773 C C . ALA A 1 98 ? -7.969 2.746 4.486 1.00 98.69 98 ALA A C 1
ATOM 775 O O . ALA A 1 98 ? -6.951 3.126 5.060 1.00 98.69 98 ALA A O 1
ATOM 776 N N . ILE A 1 99 ? -7.907 2.112 3.309 1.00 98.75 99 ILE A N 1
ATOM 777 C CA . ILE A 1 99 ? -6.635 1.768 2.649 1.00 98.75 99 ILE A CA 1
ATOM 778 C C . ILE A 1 99 ? -5.803 3.026 2.358 1.00 98.75 99 ILE A C 1
ATOM 780 O O . ILE A 1 99 ? -4.599 3.040 2.607 1.00 98.75 99 ILE A O 1
ATOM 784 N N . ALA A 1 100 ? -6.427 4.094 1.852 1.00 98.75 100 ALA A N 1
ATOM 785 C CA . ALA A 1 100 ? -5.736 5.346 1.558 1.00 98.75 100 ALA A CA 1
ATOM 786 C C . ALA A 1 100 ? -5.316 6.079 2.838 1.00 98.75 100 ALA A C 1
ATOM 788 O O . ALA A 1 100 ? -4.266 6.716 2.860 1.00 98.75 100 ALA A O 1
ATOM 789 N N . VAL A 1 101 ? -6.119 6.025 3.905 1.00 98.81 101 VAL A N 1
ATOM 790 C CA . VAL A 1 101 ? -5.755 6.599 5.210 1.00 98.81 101 VAL A CA 1
ATOM 791 C C . VAL A 1 101 ? -4.509 5.912 5.774 1.00 98.81 101 VAL A C 1
ATOM 793 O O . VAL A 1 101 ? -3.523 6.594 6.052 1.00 98.81 101 VAL A O 1
ATOM 796 N N . LEU A 1 102 ? -4.511 4.577 5.844 1.00 98.81 102 LEU A N 1
ATOM 797 C CA . LEU A 1 102 ? -3.377 3.785 6.329 1.00 98.81 102 LEU A CA 1
ATOM 798 C C . LEU A 1 102 ? -2.124 4.010 5.471 1.00 98.81 102 LEU A C 1
ATOM 800 O O . LEU A 1 102 ? -1.062 4.351 5.992 1.00 98.81 102 LEU A O 1
ATOM 804 N N . LEU A 1 103 ? -2.240 3.886 4.144 1.00 98.69 103 LEU A N 1
ATOM 805 C CA . LEU A 1 103 ? -1.097 4.068 3.246 1.00 98.69 103 LEU A CA 1
ATOM 806 C C . LEU A 1 103 ? -0.528 5.483 3.305 1.00 98.69 103 LEU A C 1
ATOM 808 O O . LEU A 1 103 ? 0.685 5.628 3.265 1.00 98.69 103 LEU A O 1
ATOM 812 N N . ARG A 1 104 ? -1.354 6.529 3.420 1.00 98.50 104 ARG A N 1
ATOM 813 C CA . ARG A 1 104 ? -0.842 7.903 3.558 1.00 98.50 104 ARG A CA 1
ATOM 814 C C . ARG A 1 104 ? -0.122 8.128 4.879 1.00 98.50 104 ARG A C 1
ATOM 816 O O . ARG A 1 104 ? 0.890 8.821 4.876 1.00 98.50 104 ARG A O 1
ATOM 823 N N . ALA A 1 105 ? -0.598 7.527 5.968 1.00 98.12 105 ALA A N 1
ATOM 824 C CA . ALA A 1 105 ? 0.114 7.564 7.242 1.00 98.12 105 ALA A CA 1
ATOM 825 C C . ALA A 1 105 ? 1.504 6.915 7.105 1.00 98.12 105 ALA A C 1
ATOM 827 O O . ALA A 1 105 ? 2.503 7.502 7.509 1.00 98.12 105 ALA A O 1
ATOM 828 N N . PHE A 1 106 ? 1.593 5.766 6.426 1.00 98.19 106 PHE A N 1
ATOM 829 C CA . PHE A 1 106 ? 2.876 5.114 6.158 1.00 98.19 106 PHE A CA 1
ATOM 830 C C . PHE A 1 106 ? 3.772 5.897 5.184 1.00 98.19 106 PHE A C 1
ATOM 832 O O . PHE A 1 106 ? 4.973 6.022 5.415 1.00 98.19 106 PHE A O 1
ATOM 839 N N . LEU A 1 107 ? 3.201 6.474 4.121 1.00 97.88 107 LEU A N 1
ATOM 840 C CA . LEU A 1 107 ? 3.923 7.334 3.177 1.00 97.88 107 LEU A CA 1
ATOM 841 C C . LEU A 1 107 ? 4.516 8.560 3.882 1.00 97.88 107 LEU A C 1
ATOM 843 O O . LEU A 1 107 ? 5.639 8.939 3.574 1.00 97.88 107 LEU A O 1
ATOM 847 N N . SER A 1 108 ? 3.816 9.141 4.860 1.00 96.38 108 SER A N 1
ATOM 848 C CA . SER A 1 108 ? 4.343 10.253 5.662 1.00 96.38 108 SER A CA 1
ATOM 849 C C . SER A 1 108 ? 5.616 9.880 6.430 1.00 96.38 108 SER A C 1
ATOM 851 O O . SER A 1 108 ? 6.487 10.728 6.617 1.00 96.38 108 SER A O 1
ATOM 853 N N . GLU A 1 109 ? 5.742 8.628 6.875 1.00 94.62 109 GLU A N 1
ATOM 854 C CA . GLU A 1 109 ? 6.964 8.131 7.515 1.00 94.62 109 GLU A CA 1
ATOM 855 C C . GLU A 1 109 ? 8.046 7.774 6.488 1.00 94.62 109 GLU A C 1
ATOM 857 O O . GLU A 1 109 ? 9.228 8.001 6.733 1.00 94.62 109 GLU A O 1
ATOM 862 N N . CYS A 1 110 ? 7.654 7.292 5.308 1.00 95.06 110 CYS A N 1
ATOM 863 C CA . CYS A 1 110 ? 8.571 7.014 4.203 1.00 95.06 110 CYS A CA 1
ATOM 864 C C . CYS A 1 110 ? 9.172 8.286 3.576 1.00 95.06 110 CYS A C 1
ATOM 866 O O . CYS A 1 110 ? 10.297 8.239 3.090 1.00 95.06 110 CYS A O 1
ATOM 868 N N . GLU A 1 111 ? 8.461 9.418 3.594 1.00 94.38 111 GLU A N 1
ATOM 869 C CA . GLU A 1 111 ? 8.901 10.690 2.993 1.00 94.38 111 GLU A CA 1
ATOM 870 C C . GLU A 1 111 ? 10.255 11.162 3.550 1.00 94.38 111 GLU A C 1
ATOM 872 O O . GLU A 1 111 ? 11.084 11.689 2.814 1.00 94.38 111 GLU A O 1
ATOM 877 N N . LYS A 1 112 ? 10.516 10.892 4.836 1.00 90.94 112 LYS A N 1
ATOM 878 C CA . LYS A 1 112 ? 11.777 11.219 5.530 1.00 90.94 112 LYS A CA 1
ATOM 879 C C . LYS A 1 112 ? 12.981 10.437 4.992 1.00 90.94 112 LYS A C 1
ATOM 881 O O . LYS A 1 112 ? 14.116 10.782 5.296 1.00 90.94 112 LYS A O 1
ATOM 886 N N . HIS A 1 113 ? 12.727 9.382 4.223 1.00 92.06 113 HIS A N 1
ATOM 887 C CA . HIS A 1 113 ? 13.719 8.475 3.655 1.00 92.06 113 HIS A CA 1
ATOM 888 C C . HIS A 1 113 ? 13.766 8.577 2.134 1.00 92.06 113 HIS A C 1
ATOM 890 O O . HIS A 1 113 ? 14.105 7.602 1.473 1.00 92.06 113 HIS A O 1
ATOM 896 N N . ARG A 1 114 ? 13.375 9.718 1.554 1.00 93.56 114 ARG A N 1
ATOM 897 C CA . ARG A 1 114 ? 13.434 9.931 0.105 1.00 93.56 114 ARG A CA 1
ATOM 898 C C . ARG A 1 114 ? 14.707 10.660 -0.308 1.00 93.56 114 ARG A C 1
ATOM 900 O O . ARG A 1 114 ? 15.071 11.674 0.281 1.00 93.56 114 ARG A O 1
ATOM 907 N N . ASN A 1 115 ? 15.349 10.156 -1.355 1.00 92.50 115 ASN A N 1
ATOM 908 C CA . ASN A 1 115 ? 16.459 10.829 -2.020 1.00 92.50 115 ASN A CA 1
ATOM 909 C C . ASN A 1 115 ? 15.953 11.928 -2.989 1.00 92.50 115 ASN A C 1
ATOM 911 O O . ASN A 1 115 ? 14.744 12.024 -3.235 1.00 92.50 115 ASN A O 1
ATOM 915 N N . PRO A 1 116 ? 16.845 12.765 -3.556 1.00 92.44 116 PRO A N 1
ATOM 916 C CA . PRO A 1 116 ? 16.471 13.805 -4.521 1.00 92.44 116 PRO A CA 1
ATOM 917 C C . PRO A 1 116 ? 15.763 13.277 -5.778 1.00 92.44 116 PRO A C 1
ATOM 919 O O . PRO A 1 116 ? 14.934 13.974 -6.359 1.00 92.44 116 PRO A O 1
ATOM 922 N N . GLU A 1 117 ? 16.030 12.031 -6.172 1.00 89.94 117 GLU A N 1
ATOM 923 C CA . GLU A 1 117 ? 15.359 11.334 -7.277 1.00 89.94 117 GLU A CA 1
ATOM 924 C C . GLU A 1 117 ? 13.945 10.851 -6.898 1.00 89.94 117 GLU A C 1
ATOM 926 O O . GLU A 1 117 ? 13.219 10.281 -7.717 1.00 89.94 117 GLU A O 1
ATOM 931 N N . GLY A 1 118 ? 13.535 11.072 -5.649 1.00 92.75 118 GLY A N 1
ATOM 932 C CA . GLY A 1 118 ? 12.222 10.743 -5.123 1.00 92.75 118 GLY A CA 1
ATOM 933 C C . GLY A 1 118 ? 12.017 9.264 -4.799 1.00 92.75 118 GLY A C 1
ATOM 934 O O . GLY A 1 118 ? 10.866 8.873 -4.580 1.00 92.75 118 GLY A O 1
ATOM 935 N N . ARG A 1 119 ? 13.087 8.465 -4.764 1.00 94.00 119 ARG A N 1
ATOM 936 C CA . ARG A 1 119 ? 13.095 7.054 -4.356 1.00 94.00 119 ARG A CA 1
ATOM 937 C C . ARG A 1 119 ? 13.384 6.918 -2.871 1.00 94.00 119 ARG A C 1
ATOM 939 O O . ARG A 1 119 ? 13.981 7.812 -2.280 1.00 94.00 119 ARG A O 1
ATOM 946 N N . LEU A 1 120 ? 12.983 5.798 -2.277 1.00 94.38 120 LEU A N 1
ATOM 947 C CA . LEU A 1 120 ? 13.429 5.470 -0.926 1.00 94.38 120 LEU A CA 1
ATOM 948 C C . LEU A 1 120 ? 14.940 5.214 -0.923 1.00 94.38 120 LEU A C 1
ATOM 950 O O . LEU A 1 120 ? 15.460 4.576 -1.832 1.00 94.38 120 LEU A O 1
ATOM 954 N N . ALA A 1 121 ? 15.623 5.735 0.086 1.00 91.69 121 ALA A N 1
ATOM 955 C CA . ALA A 1 121 ? 17.039 5.544 0.337 1.00 91.69 121 ALA A CA 1
ATOM 956 C C . ALA A 1 121 ? 17.255 5.556 1.853 1.00 91.69 121 ALA A C 1
ATOM 958 O O . ALA A 1 121 ? 16.886 6.513 2.540 1.00 91.69 121 ALA A O 1
ATOM 959 N N . PHE A 1 122 ? 17.825 4.476 2.377 1.00 89.12 122 PHE A N 1
ATOM 960 C CA . PHE A 1 122 ? 18.041 4.306 3.808 1.00 89.12 122 PHE A CA 1
ATOM 961 C C . PHE A 1 122 ? 19.518 4.492 4.152 1.00 89.12 122 PHE A C 1
ATOM 963 O O . PHE A 1 122 ? 20.411 4.017 3.453 1.00 89.12 122 PHE A O 1
ATOM 970 N N . GLU A 1 123 ? 19.779 5.221 5.236 1.00 81.81 123 GLU A N 1
ATOM 971 C CA . GLU A 1 123 ? 21.140 5.476 5.698 1.00 81.81 123 GLU A CA 1
ATOM 972 C C . GLU A 1 123 ? 21.691 4.293 6.495 1.00 81.81 123 GLU A C 1
ATOM 974 O O . GLU A 1 123 ? 21.010 3.683 7.325 1.00 81.81 123 GLU A O 1
ATOM 979 N N . ARG A 1 124 ? 22.977 4.010 6.290 1.00 72.75 124 ARG A N 1
ATOM 980 C CA . ARG A 1 124 ? 23.692 2.961 7.013 1.00 72.75 124 ARG A CA 1
ATOM 981 C C . ARG A 1 124 ? 23.843 3.325 8.496 1.00 72.75 124 ARG A C 1
ATOM 983 O O . ARG A 1 124 ? 24.100 4.474 8.840 1.00 72.75 124 ARG A O 1
ATOM 990 N N . ASN A 1 125 ? 23.757 2.322 9.373 1.00 62.88 125 ASN A N 1
ATOM 991 C CA . ASN A 1 125 ? 23.963 2.416 10.830 1.00 62.88 125 ASN A CA 1
ATOM 992 C C . ASN A 1 125 ? 22.910 3.204 11.628 1.00 62.88 125 ASN A C 1
ATOM 994 O O . ASN A 1 125 ? 23.039 3.308 12.849 1.00 62.88 125 ASN A O 1
ATOM 998 N N . HIS A 1 126 ? 21.836 3.688 11.003 1.00 64.69 126 HIS A N 1
ATOM 999 C CA . HIS A 1 126 ? 20.697 4.218 11.742 1.00 64.69 126 HIS A CA 1
ATOM 1000 C C . HIS A 1 126 ? 19.709 3.085 12.025 1.00 64.69 126 HIS A C 1
ATOM 1002 O O . HIS A 1 126 ? 18.920 2.695 11.166 1.00 64.69 126 HIS A O 1
ATOM 1008 N N . ALA A 1 127 ? 19.728 2.543 13.250 1.00 64.25 127 ALA A N 1
ATOM 1009 C CA . ALA A 1 127 ? 18.668 1.655 13.715 1.00 64.25 127 ALA A CA 1
ATOM 1010 C C . ALA A 1 127 ? 17.351 2.441 13.720 1.00 64.25 127 ALA A C 1
ATOM 1012 O O . ALA A 1 127 ? 17.009 3.123 14.686 1.00 64.25 127 ALA A O 1
ATOM 1013 N N . ASN A 1 128 ? 16.615 2.378 12.614 1.00 80.88 128 ASN A N 1
ATOM 1014 C CA . ASN A 1 128 ? 15.446 3.212 12.412 1.00 80.88 128 ASN A CA 1
ATOM 1015 C C . ASN A 1 128 ? 14.232 2.571 13.089 1.00 80.88 128 ASN A C 1
ATOM 1017 O O . ASN A 1 128 ? 13.362 1.967 12.461 1.00 80.88 128 ASN A O 1
ATOM 1021 N N . VAL A 1 129 ? 14.240 2.616 14.425 1.00 87.75 129 VAL A N 1
ATOM 1022 C CA . VAL A 1 129 ? 13.178 2.078 15.284 1.00 87.75 129 VAL A CA 1
ATOM 1023 C C . VAL A 1 129 ? 11.834 2.670 14.871 1.00 87.75 129 VAL A C 1
ATOM 1025 O O . VAL A 1 129 ? 10.887 1.913 14.680 1.00 87.75 129 VAL A O 1
ATOM 1028 N N . ALA A 1 130 ? 11.781 3.984 14.638 1.00 90.44 130 ALA A N 1
ATOM 1029 C CA . ALA A 1 130 ? 10.588 4.678 14.170 1.00 90.44 130 ALA A CA 1
ATOM 1030 C C . ALA A 1 130 ? 10.051 4.077 12.860 1.00 90.44 130 ALA A C 1
ATOM 1032 O O . ALA A 1 130 ? 8.888 3.679 12.792 1.00 90.44 130 ALA A O 1
ATOM 1033 N N . PHE A 1 131 ? 10.906 3.897 11.849 1.00 91.69 131 PHE A N 1
ATOM 1034 C CA . PHE A 1 131 ? 10.496 3.301 10.576 1.00 91.69 131 PHE A CA 1
ATOM 1035 C C . PHE A 1 131 ? 10.067 1.834 10.713 1.00 91.69 131 PHE A C 1
ATOM 1037 O O . PHE A 1 131 ? 9.048 1.429 10.155 1.00 91.69 131 PHE A O 1
ATOM 1044 N N . ARG A 1 132 ? 10.781 1.027 11.511 1.00 91.38 132 ARG A N 1
ATOM 1045 C CA . ARG A 1 132 ? 10.379 -0.363 11.799 1.00 91.38 132 ARG A CA 1
ATOM 1046 C C . ARG A 1 132 ? 9.009 -0.437 12.472 1.00 91.38 132 ARG A C 1
ATOM 1048 O O . ARG A 1 132 ? 8.247 -1.351 12.168 1.00 91.38 132 ARG A O 1
ATOM 1055 N N . ARG A 1 133 ? 8.686 0.518 13.349 1.00 94.38 133 ARG A N 1
ATOM 1056 C CA . ARG A 1 133 ? 7.361 0.647 13.975 1.00 94.38 133 ARG A CA 1
ATOM 1057 C C . ARG A 1 133 ? 6.308 1.096 12.961 1.00 94.38 133 ARG A C 1
ATOM 1059 O O . ARG A 1 133 ? 5.234 0.510 12.909 1.00 94.38 133 ARG A O 1
ATOM 1066 N N . ALA A 1 134 ? 6.632 2.037 12.078 1.00 95.69 134 ALA A N 1
ATOM 1067 C CA . ALA A 1 134 ? 5.725 2.460 11.011 1.00 95.69 134 ALA A CA 1
ATOM 1068 C C . ALA A 1 134 ? 5.338 1.303 10.066 1.00 95.69 134 ALA A C 1
ATOM 1070 O O . ALA A 1 134 ? 4.232 1.277 9.534 1.00 95.69 134 ALA A O 1
ATOM 1071 N N . GLN A 1 135 ? 6.198 0.292 9.897 1.00 95.50 135 GLN A N 1
ATOM 1072 C CA . GLN A 1 135 ? 5.890 -0.892 9.082 1.00 95.50 135 GLN A CA 1
ATOM 1073 C C . GLN A 1 135 ? 4.745 -1.762 9.639 1.00 95.50 135 GLN A C 1
ATOM 1075 O O . GLN A 1 135 ? 4.264 -2.631 8.907 1.00 95.50 135 GLN A O 1
ATOM 1080 N N . PHE A 1 136 ? 4.264 -1.543 10.875 1.00 96.56 136 PHE A N 1
ATOM 1081 C CA . PHE A 1 136 ? 3.066 -2.229 11.386 1.00 96.56 136 PHE A CA 1
ATOM 1082 C C . PHE A 1 136 ? 1.821 -1.962 10.525 1.00 96.56 136 PHE A C 1
ATOM 1084 O O . PHE A 1 136 ? 1.000 -2.862 10.347 1.00 96.56 136 PHE A O 1
ATOM 1091 N N . VAL A 1 137 ? 1.772 -0.809 9.846 1.00 98.25 137 VAL A N 1
ATOM 1092 C CA . VAL A 1 137 ? 0.725 -0.471 8.868 1.00 98.25 137 VAL A CA 1
ATOM 1093 C C . VAL A 1 137 ? 0.577 -1.538 7.780 1.00 98.25 137 VAL A C 1
ATOM 1095 O O . VAL A 1 137 ? -0.526 -1.800 7.308 1.00 98.25 137 VAL A O 1
ATOM 1098 N N . LEU A 1 138 ? 1.671 -2.195 7.377 1.00 98.12 138 LEU A N 1
ATOM 1099 C CA . LEU A 1 138 ? 1.620 -3.235 6.347 1.00 98.12 138 LEU A CA 1
ATOM 1100 C C . LEU A 1 138 ? 0.868 -4.485 6.830 1.00 98.12 138 LEU A C 1
ATOM 1102 O O . LEU A 1 138 ? 0.231 -5.157 6.023 1.00 98.12 138 LEU A O 1
ATOM 1106 N N . TYR A 1 139 ? 0.887 -4.787 8.132 1.00 97.62 139 TYR A N 1
ATOM 1107 C CA . TYR A 1 139 ? 0.062 -5.855 8.708 1.00 97.62 139 TYR A CA 1
ATOM 1108 C C . TYR A 1 139 ? -1.406 -5.435 8.770 1.00 97.62 139 TYR A C 1
ATOM 1110 O O . TYR A 1 139 ? -2.277 -6.216 8.393 1.00 97.62 139 TYR A O 1
ATOM 1118 N N . ASP A 1 140 ? -1.673 -4.184 9.136 1.00 98.38 140 ASP A N 1
ATOM 1119 C CA . ASP A 1 140 ? -3.035 -3.651 9.198 1.00 98.38 140 ASP A CA 1
ATOM 1120 C C . ASP A 1 140 ? -3.708 -3.629 7.819 1.00 98.38 140 ASP A C 1
ATOM 1122 O O . ASP A 1 140 ? -4.862 -4.034 7.673 1.00 98.38 140 ASP A O 1
ATOM 1126 N N . LEU A 1 141 ? -2.959 -3.263 6.774 1.00 98.69 141 LEU A N 1
ATOM 1127 C CA . LEU A 1 141 ? -3.416 -3.350 5.387 1.00 98.69 141 LEU A CA 1
ATOM 1128 C C . LEU A 1 141 ? -3.731 -4.789 4.968 1.00 98.69 141 LEU A C 1
ATOM 1130 O O . LEU A 1 141 ? -4.708 -5.010 4.252 1.00 98.69 141 LEU A O 1
ATOM 1134 N N . ARG A 1 142 ? -2.945 -5.777 5.422 1.00 98.31 142 ARG A N 1
ATOM 1135 C CA . ARG A 1 142 ? -3.246 -7.195 5.162 1.00 98.31 142 ARG A CA 1
ATOM 1136 C C . ARG A 1 142 ? -4.557 -7.614 5.808 1.00 98.31 142 ARG A C 1
ATOM 1138 O O . ARG A 1 142 ? -5.281 -8.384 5.189 1.00 98.31 142 ARG A O 1
ATOM 1145 N N . TYR A 1 143 ? -4.873 -7.125 7.007 1.00 98.50 143 TYR A N 1
ATOM 1146 C CA . TYR A 1 143 ? -6.156 -7.423 7.642 1.00 98.50 143 TYR A CA 1
ATOM 1147 C C . TYR A 1 143 ? -7.314 -6.898 6.791 1.00 98.50 143 TYR A C 1
ATOM 1149 O O . TYR A 1 143 ? -8.180 -7.690 6.419 1.00 98.50 143 TYR A O 1
ATOM 1157 N N . ILE A 1 144 ? -7.262 -5.625 6.375 1.00 98.50 144 ILE A N 1
ATOM 1158 C CA . ILE A 1 144 ? -8.307 -5.010 5.537 1.00 98.50 144 ILE A CA 1
ATOM 1159 C C . ILE A 1 144 ? -8.486 -5.765 4.214 1.00 98.50 144 ILE A C 1
ATOM 1161 O O . ILE A 1 144 ? -9.611 -6.011 3.786 1.00 98.50 144 ILE A O 1
ATOM 1165 N N . LEU A 1 145 ? -7.382 -6.126 3.557 1.00 98.50 145 LEU A N 1
ATOM 1166 C CA . LEU A 1 145 ? -7.399 -6.744 2.230 1.00 98.50 145 LEU A CA 1
ATOM 1167 C C . LEU A 1 145 ? -7.573 -8.270 2.258 1.00 98.50 145 LEU A C 1
ATOM 1169 O O . LEU A 1 145 ? -7.662 -8.881 1.197 1.00 98.50 145 LEU A O 1
ATOM 1173 N N . SER A 1 146 ? -7.618 -8.896 3.437 1.00 97.62 146 SER A N 1
ATOM 1174 C CA . SER A 1 146 ? -7.587 -10.359 3.584 1.00 97.62 146 SER A CA 1
ATOM 1175 C C . SER A 1 146 ? -8.737 -11.088 2.886 1.00 97.62 146 SER A C 1
ATOM 1177 O O . SER A 1 146 ? -8.544 -12.199 2.401 1.00 97.62 146 SER A O 1
ATOM 1179 N N . VAL A 1 147 ? -9.918 -10.467 2.824 1.00 97.56 147 VAL A N 1
ATOM 1180 C CA . VAL A 1 147 ? -11.111 -11.034 2.190 1.00 97.56 147 VAL A CA 1
ATOM 1181 C C . VAL A 1 147 ? -11.613 -10.058 1.128 1.00 97.56 147 VAL A C 1
ATOM 1183 O O . VAL A 1 147 ? -12.114 -8.989 1.489 1.00 97.56 147 VAL A O 1
ATOM 1186 N N . PRO A 1 148 ? -11.497 -10.377 -0.173 1.00 96.19 148 PRO A N 1
ATOM 1187 C CA . PRO A 1 148 ? -12.042 -9.525 -1.218 1.00 96.19 148 PRO A CA 1
ATOM 1188 C C . PRO A 1 148 ? -13.580 -9.523 -1.201 1.00 96.19 148 PRO A C 1
ATOM 1190 O O . PRO A 1 148 ? -14.193 -10.521 -0.822 1.00 96.19 148 PRO A O 1
ATOM 1193 N N . PRO A 1 149 ? -14.222 -8.418 -1.609 1.00 95.88 149 PRO A N 1
ATOM 1194 C CA . PRO A 1 149 ? -15.676 -8.325 -1.662 1.00 95.88 149 PRO A CA 1
ATOM 1195 C C . PRO A 1 149 ? -16.253 -9.108 -2.850 1.00 95.88 149 PRO A C 1
ATOM 1197 O O . PRO A 1 149 ? -15.737 -9.034 -3.969 1.00 95.88 149 PRO A O 1
ATOM 1200 N N . ASP A 1 150 ? -17.373 -9.795 -2.619 1.00 93.81 150 ASP A N 1
ATOM 1201 C CA . ASP A 1 150 ? -18.162 -10.434 -3.684 1.00 93.81 150 ASP A CA 1
ATOM 1202 C C . ASP A 1 150 ? -19.100 -9.438 -4.382 1.00 93.81 150 ASP A C 1
ATOM 1204 O O . ASP A 1 150 ? -19.394 -9.565 -5.569 1.00 93.81 150 ASP A O 1
ATOM 1208 N N . VAL A 1 151 ? -19.559 -8.416 -3.649 1.00 95.00 151 VAL A N 1
ATOM 1209 C CA . VAL A 1 151 ? -20.472 -7.381 -4.148 1.00 95.00 151 VAL A CA 1
ATOM 1210 C C . VAL A 1 151 ? -19.768 -6.030 -4.162 1.00 95.00 151 VAL A C 1
ATOM 1212 O O . VAL A 1 151 ? -19.354 -5.513 -3.124 1.00 95.00 151 VAL A O 1
ATOM 1215 N N . TRP A 1 152 ? -19.683 -5.424 -5.346 1.00 98.00 152 TRP A N 1
ATOM 1216 C CA . TRP A 1 152 ? -19.026 -4.138 -5.554 1.00 98.00 152 TRP A CA 1
ATOM 1217 C C . TRP A 1 152 ? -20.030 -3.000 -5.719 1.00 98.00 152 TRP A C 1
ATOM 1219 O O . TRP A 1 152 ? -20.795 -2.949 -6.684 1.00 98.00 152 TRP A O 1
ATOM 1229 N N . THR A 1 153 ? -19.982 -2.051 -4.787 1.00 98.00 153 THR A N 1
ATOM 1230 C CA . THR A 1 153 ? -20.708 -0.777 -4.867 1.00 98.00 153 THR A CA 1
ATOM 1231 C C . THR A 1 153 ? -19.798 0.328 -5.396 1.00 98.00 153 THR A C 1
ATOM 1233 O O . THR A 1 153 ? -18.574 0.243 -5.284 1.00 98.00 153 THR A O 1
ATOM 1236 N N . ASP A 1 154 ? -20.372 1.417 -5.909 1.00 98.44 154 ASP A N 1
ATOM 1237 C CA . ASP A 1 154 ? -19.581 2.545 -6.423 1.00 98.44 154 ASP A CA 1
ATOM 1238 C C . ASP A 1 154 ? -18.717 3.203 -5.343 1.00 98.44 154 ASP A C 1
ATOM 1240 O O . ASP A 1 154 ? -17.579 3.595 -5.605 1.00 98.44 154 ASP A O 1
ATOM 1244 N N . LYS A 1 155 ? -19.228 3.269 -4.106 1.00 98.50 155 LYS A N 1
ATOM 1245 C CA . LYS A 1 155 ? -18.463 3.744 -2.947 1.00 98.50 155 LYS A CA 1
ATOM 1246 C C . LYS A 1 155 ? -17.253 2.850 -2.682 1.00 98.50 155 LYS A C 1
ATOM 1248 O O . LYS A 1 155 ? -16.142 3.358 -2.559 1.00 98.50 155 LYS A O 1
ATOM 1253 N N . LEU A 1 156 ? -17.448 1.528 -2.675 1.00 98.69 156 LEU A N 1
ATOM 1254 C CA . LEU A 1 156 ? -16.369 0.564 -2.461 1.00 98.69 156 LEU A CA 1
ATOM 1255 C C . LEU A 1 156 ? -15.321 0.625 -3.579 1.00 98.69 156 LEU A C 1
ATOM 1257 O O . LEU A 1 156 ? -14.129 0.704 -3.287 1.00 98.69 156 LEU A O 1
ATOM 1261 N N . ARG A 1 157 ? -15.749 0.678 -4.851 1.00 98.75 157 ARG A N 1
ATOM 1262 C CA . ARG A 1 157 ? -14.843 0.868 -6.000 1.00 98.75 157 ARG A CA 1
ATOM 1263 C C . ARG A 1 157 ? -14.025 2.146 -5.849 1.00 98.75 157 ARG A C 1
ATOM 1265 O O . ARG A 1 157 ? -12.810 2.120 -6.034 1.00 98.75 157 ARG A O 1
ATOM 1272 N N . LYS A 1 158 ? -14.676 3.263 -5.508 1.00 98.69 158 LYS A N 1
ATOM 1273 C CA . LYS A 1 158 ? -14.021 4.566 -5.337 1.00 98.69 158 LYS A CA 1
ATOM 1274 C C . LYS A 1 158 ? -12.991 4.532 -4.208 1.00 98.69 158 LYS A C 1
ATOM 1276 O O . LYS A 1 158 ? -11.847 4.911 -4.453 1.00 98.69 158 LYS A O 1
ATOM 1281 N N . GLY A 1 159 ? -13.375 4.059 -3.024 1.00 98.62 159 GLY A N 1
ATOM 1282 C CA . GLY A 1 159 ? -12.491 3.992 -1.859 1.00 98.62 159 GLY A CA 1
ATOM 1283 C C . GLY A 1 159 ? -11.302 3.054 -2.078 1.00 98.62 159 GLY A C 1
ATOM 1284 O O . GLY A 1 159 ? -10.153 3.421 -1.821 1.00 98.62 159 GLY A O 1
ATOM 1285 N N . PHE A 1 160 ? -11.536 1.883 -2.680 1.00 98.81 160 PHE A N 1
ATOM 1286 C CA . PHE A 1 160 ? -10.460 0.956 -3.035 1.00 98.81 160 PHE A CA 1
ATOM 1287 C C . PHE A 1 160 ? -9.499 1.553 -4.073 1.00 98.81 160 PHE A C 1
ATOM 1289 O O . PHE A 1 160 ? -8.288 1.551 -3.865 1.00 98.81 160 PHE A O 1
ATOM 1296 N N . LEU A 1 161 ? -10.006 2.135 -5.167 1.00 98.81 161 LEU A N 1
ATOM 1297 C CA . LEU A 1 161 ? -9.167 2.766 -6.196 1.00 98.81 161 LEU A CA 1
ATOM 1298 C C . LEU A 1 161 ? -8.409 3.997 -5.683 1.00 98.81 161 LEU A C 1
ATOM 1300 O O . LEU A 1 161 ? -7.339 4.337 -6.211 1.00 98.81 161 LEU A O 1
ATOM 1304 N N . TYR A 1 162 ? -8.947 4.674 -4.670 1.00 98.81 162 TYR A N 1
ATOM 1305 C CA . TYR A 1 162 ? -8.228 5.728 -3.974 1.00 98.81 162 TYR A CA 1
ATOM 1306 C C . TYR A 1 162 ? -7.050 5.150 -3.187 1.00 98.81 162 TYR A C 1
ATOM 1308 O O . TYR A 1 162 ? -5.919 5.601 -3.372 1.00 98.81 162 TYR A O 1
ATOM 1316 N N . GLY A 1 163 ? -7.281 4.064 -2.445 1.00 98.81 163 GLY A N 1
ATOM 1317 C CA . GLY A 1 163 ? -6.234 3.274 -1.800 1.00 98.81 163 GLY A CA 1
ATOM 1318 C C . GLY A 1 163 ? -5.156 2.776 -2.768 1.00 98.81 163 GLY A C 1
ATOM 1319 O O . GLY A 1 163 ? -3.970 2.962 -2.509 1.00 98.81 163 GLY A O 1
ATOM 1320 N N . ILE A 1 164 ? -5.544 2.243 -3.933 1.00 98.81 164 ILE A N 1
ATOM 1321 C CA . ILE A 1 164 ? -4.608 1.837 -4.996 1.00 98.81 164 ILE A CA 1
ATOM 1322 C C . ILE A 1 164 ? -3.747 3.010 -5.465 1.00 98.81 164 ILE A C 1
ATOM 1324 O O . ILE A 1 164 ? -2.567 2.829 -5.738 1.00 98.81 164 ILE A O 1
ATOM 1328 N N . SER A 1 165 ? -4.297 4.223 -5.529 1.00 98.75 165 SER A N 1
ATOM 1329 C CA . SER A 1 165 ? -3.507 5.399 -5.912 1.00 98.75 165 SER A CA 1
ATOM 1330 C C . SER A 1 165 ? -2.414 5.694 -4.872 1.00 98.75 165 SER A C 1
ATOM 1332 O O . SER A 1 165 ? -1.281 5.978 -5.247 1.00 98.75 165 SER A O 1
ATOM 1334 N N . SER A 1 166 ? -2.714 5.549 -3.577 1.00 98.69 166 SER A N 1
ATOM 1335 C CA . SER A 1 166 ? -1.707 5.641 -2.511 1.00 98.69 166 SER A CA 1
ATOM 1336 C C . SER A 1 166 ? -0.699 4.488 -2.555 1.00 98.69 166 SER A C 1
ATOM 1338 O O . SER A 1 166 ? 0.490 4.716 -2.351 1.00 98.69 166 SER A O 1
ATOM 1340 N N . LEU A 1 167 ? -1.137 3.265 -2.877 1.00 98.81 167 LEU A N 1
ATOM 1341 C CA . LEU A 1 167 ? -0.241 2.113 -3.007 1.00 98.81 167 LEU A CA 1
ATOM 1342 C C . LEU A 1 167 ? 0.746 2.338 -4.152 1.00 98.81 167 LEU A C 1
ATOM 1344 O O . LEU A 1 167 ? 1.941 2.146 -3.974 1.00 98.81 167 LEU A O 1
ATOM 1348 N N . LEU A 1 168 ? 0.266 2.811 -5.304 1.00 98.81 168 LEU A N 1
ATOM 1349 C CA . LEU A 1 168 ? 1.108 3.118 -6.458 1.00 98.81 168 LEU A CA 1
ATOM 1350 C C . LEU A 1 168 ? 2.161 4.187 -6.149 1.00 98.81 168 LEU A C 1
ATOM 1352 O O . LEU A 1 168 ? 3.272 4.071 -6.660 1.00 98.81 168 LEU A O 1
ATOM 1356 N N . ASN A 1 169 ? 1.871 5.171 -5.290 1.00 98.31 169 ASN A N 1
ATOM 1357 C CA . ASN A 1 169 ? 2.890 6.121 -4.830 1.00 98.31 169 ASN A CA 1
ATOM 1358 C C . ASN A 1 169 ? 4.017 5.402 -4.074 1.00 98.31 169 ASN A C 1
ATOM 1360 O O . ASN A 1 169 ? 5.184 5.602 -4.401 1.00 98.31 169 ASN A O 1
ATOM 1364 N N . LEU A 1 170 ? 3.676 4.504 -3.140 1.00 98.38 170 LEU A N 1
ATOM 1365 C CA . LEU A 1 170 ? 4.668 3.702 -2.416 1.00 98.38 170 LEU A CA 1
ATOM 1366 C C . LEU A 1 170 ? 5.487 2.827 -3.374 1.00 98.38 170 LEU A C 1
ATOM 1368 O O . LEU A 1 170 ? 6.715 2.843 -3.328 1.00 98.38 170 LEU A O 1
ATOM 1372 N N . LEU A 1 171 ? 4.819 2.100 -4.280 1.00 98.50 171 LEU A N 1
ATOM 1373 C CA . LEU A 1 171 ? 5.499 1.258 -5.270 1.00 98.50 171 LEU A CA 1
ATOM 1374 C C . LEU A 1 171 ? 6.409 2.086 -6.183 1.00 98.50 171 LEU A C 1
ATOM 1376 O O . LEU A 1 171 ? 7.472 1.609 -6.564 1.00 98.50 171 LEU A O 1
ATOM 1380 N N . THR A 1 172 ? 6.020 3.320 -6.508 1.00 97.94 172 THR A N 1
ATOM 1381 C CA . THR A 1 172 ? 6.838 4.251 -7.294 1.00 97.94 172 THR A CA 1
ATOM 1382 C C . THR A 1 172 ? 8.078 4.684 -6.520 1.00 97.94 172 THR A C 1
ATOM 1384 O O . THR A 1 172 ? 9.165 4.680 -7.087 1.00 97.94 172 THR A O 1
ATOM 1387 N N . TRP A 1 173 ? 7.968 5.009 -5.232 1.00 97.25 173 TRP A N 1
ATOM 1388 C CA . TRP A 1 173 ? 9.139 5.365 -4.419 1.00 97.25 173 TRP A CA 1
ATOM 1389 C C . TRP A 1 173 ? 10.105 4.190 -4.247 1.00 97.25 173 TRP A C 1
ATOM 1391 O O . TRP A 1 173 ? 11.312 4.391 -4.185 1.00 97.25 173 TRP A O 1
ATOM 1401 N N . MET A 1 174 ? 9.589 2.961 -4.233 1.00 96.75 174 MET A N 1
ATOM 1402 C CA . MET A 1 174 ? 10.408 1.749 -4.177 1.00 96.75 174 MET A CA 1
ATOM 1403 C C . MET A 1 174 ? 10.947 1.301 -5.545 1.00 96.75 174 MET A C 1
ATOM 1405 O O . MET A 1 174 ? 11.850 0.472 -5.605 1.00 96.75 174 MET A O 1
ATOM 1409 N N . GLN A 1 175 ? 10.393 1.798 -6.653 1.00 95.50 175 GLN A N 1
ATOM 1410 C CA . GLN A 1 175 ? 10.795 1.394 -8.000 1.00 95.50 175 GLN A CA 1
ATOM 1411 C C . GLN A 1 175 ? 12.197 1.922 -8.315 1.00 95.50 175 GLN A C 1
ATOM 1413 O O . GLN A 1 175 ? 12.372 3.113 -8.546 1.00 95.50 175 GLN A O 1
ATOM 1418 N N . GLY A 1 176 ? 13.183 1.032 -8.383 1.00 92.69 176 GLY A N 1
ATOM 1419 C CA . GLY A 1 176 ? 14.573 1.389 -8.660 1.00 92.69 176 GLY A CA 1
ATOM 1420 C C . GLY A 1 176 ? 15.341 1.934 -7.452 1.00 92.69 176 GLY A C 1
ATOM 1421 O O . GLY A 1 176 ? 16.411 2.510 -7.641 1.00 92.69 176 GLY A O 1
ATOM 1422 N N . MET A 1 177 ? 14.824 1.770 -6.227 1.00 92.69 177 MET A N 1
ATOM 1423 C CA . MET A 1 177 ? 15.603 2.071 -5.017 1.00 92.69 177 MET A CA 1
ATOM 1424 C C . MET A 1 177 ? 16.821 1.145 -4.898 1.00 92.69 177 MET A C 1
ATOM 1426 O O . MET A 1 177 ? 16.838 0.077 -5.513 1.00 92.69 177 MET A O 1
ATOM 1430 N N . ASP A 1 178 ? 17.838 1.559 -4.145 1.00 88.81 178 ASP A N 1
ATOM 1431 C CA . ASP A 1 178 ? 19.076 0.795 -3.914 1.00 88.81 178 ASP A CA 1
ATOM 1432 C C . ASP A 1 178 ? 19.744 0.304 -5.216 1.00 88.81 178 ASP A C 1
ATOM 1434 O O . ASP A 1 178 ? 20.219 -0.827 -5.325 1.00 88.81 178 ASP A O 1
ATOM 1438 N N . SER A 1 179 ? 19.734 1.151 -6.253 1.00 89.69 179 SER A N 1
ATOM 1439 C CA . SER A 1 179 ? 20.395 0.840 -7.523 1.00 89.69 179 SER A CA 1
ATOM 1440 C C . SER A 1 179 ? 21.916 0.822 -7.361 1.00 89.69 179 SER A C 1
ATOM 1442 O O . SER A 1 179 ? 22.497 1.742 -6.787 1.00 89.69 179 SER A O 1
ATOM 1444 N N . VAL A 1 180 ? 22.568 -0.189 -7.932 1.00 87.94 180 VAL A N 1
ATOM 1445 C CA . VAL A 1 180 ? 24.021 -0.386 -7.870 1.00 87.94 180 VAL A CA 1
ATOM 1446 C C . VAL A 1 180 ? 24.635 -0.404 -9.264 1.00 87.94 180 VAL A C 1
ATOM 1448 O O . VAL A 1 180 ? 24.057 -0.938 -10.208 1.00 87.94 180 VAL A O 1
ATOM 1451 N N . VAL A 1 181 ? 25.829 0.173 -9.394 1.00 88.69 181 VAL A N 1
ATOM 1452 C CA . VAL A 1 181 ? 26.650 0.091 -10.610 1.00 88.69 181 VAL A CA 1
ATOM 1453 C C . VAL A 1 181 ? 27.740 -0.948 -10.387 1.00 88.69 181 VAL A C 1
ATOM 1455 O O . VAL A 1 181 ? 28.350 -0.992 -9.312 1.00 88.69 181 VAL A O 1
ATOM 1458 N N . ARG A 1 182 ? 28.001 -1.774 -11.404 1.00 84.31 182 ARG A N 1
ATOM 1459 C CA . ARG A 1 182 ? 29.075 -2.769 -11.375 1.00 84.31 182 ARG A CA 1
ATOM 1460 C C . ARG A 1 182 ? 30.414 -2.092 -11.072 1.00 84.31 182 ARG A C 1
ATOM 1462 O O . ARG A 1 182 ? 30.847 -1.198 -11.790 1.00 84.31 182 ARG A O 1
ATOM 1469 N N . GLN A 1 183 ? 31.093 -2.566 -10.033 1.00 80.25 183 GLN A N 1
ATOM 1470 C CA . GLN A 1 183 ? 32.422 -2.080 -9.674 1.00 80.25 183 GLN A CA 1
ATOM 1471 C C . GLN A 1 183 ? 33.489 -2.876 -10.432 1.00 80.25 183 GLN A C 1
ATOM 1473 O O . GLN A 1 183 ? 33.519 -4.107 -10.375 1.00 80.25 183 GLN A O 1
ATOM 1478 N N . VAL A 1 184 ? 34.349 -2.170 -11.167 1.00 78.38 184 VAL A N 1
ATOM 1479 C CA . VAL A 1 184 ? 35.462 -2.741 -11.937 1.00 78.38 184 VAL A CA 1
ATOM 1480 C C . VAL A 1 184 ? 36.728 -1.990 -11.525 1.00 78.38 184 VAL A C 1
ATOM 1482 O O . VAL A 1 184 ? 36.927 -0.849 -11.925 1.00 78.38 184 VAL A O 1
ATOM 1485 N N . GLY A 1 185 ? 37.559 -2.591 -10.668 1.00 79.44 185 GLY A N 1
ATOM 1486 C CA . GLY A 1 185 ? 38.777 -1.953 -10.160 1.00 79.44 185 GLY A CA 1
ATOM 1487 C C . GLY A 1 185 ? 39.058 -2.277 -8.694 1.00 79.44 185 GLY A C 1
ATOM 1488 O O . GLY A 1 185 ? 39.422 -3.406 -8.371 1.00 79.44 185 GLY A O 1
ATOM 1489 N N . GLN A 1 186 ? 38.941 -1.273 -7.820 1.00 70.56 186 GLN A N 1
ATOM 1490 C CA . GLN A 1 186 ? 39.223 -1.404 -6.386 1.00 70.56 186 GLN A CA 1
ATOM 1491 C C . GLN A 1 186 ? 38.213 -2.293 -5.650 1.00 70.56 186 GLN A C 1
ATOM 1493 O O . GLN A 1 186 ? 37.061 -2.445 -6.057 1.00 70.56 186 GLN A O 1
ATOM 1498 N N . HIS A 1 187 ? 38.673 -2.866 -4.535 1.00 73.50 187 HIS A N 1
ATOM 1499 C CA . HIS A 1 187 ? 37.824 -3.600 -3.606 1.00 73.50 187 HIS A CA 1
ATOM 1500 C C . HIS A 1 187 ? 36.740 -2.677 -3.038 1.00 73.50 187 HIS A C 1
ATOM 1502 O O . HIS A 1 187 ? 37.022 -1.555 -2.624 1.00 73.50 187 HIS A O 1
ATOM 1508 N N . VAL A 1 188 ? 35.502 -3.166 -3.004 1.00 73.38 188 VAL A N 1
ATOM 1509 C CA . VAL A 1 188 ? 34.392 -2.474 -2.351 1.00 73.38 188 VAL A CA 1
ATOM 1510 C C . VAL A 1 188 ? 34.584 -2.608 -0.844 1.00 73.38 188 VAL A C 1
ATOM 1512 O O . VAL A 1 188 ? 34.282 -3.649 -0.273 1.00 73.38 188 VAL A O 1
ATOM 1515 N N . GLU A 1 189 ? 35.110 -1.564 -0.203 1.00 71.19 189 GLU A N 1
ATOM 1516 C CA . GLU A 1 189 ? 35.392 -1.565 1.244 1.00 71.19 189 GLU A CA 1
ATOM 1517 C C . GLU A 1 189 ? 34.119 -1.670 2.100 1.00 71.19 189 GLU A C 1
ATOM 1519 O O . GLU A 1 189 ? 34.158 -2.093 3.256 1.00 71.19 189 GLU A O 1
ATOM 1524 N N . PHE A 1 190 ? 32.974 -1.284 1.536 1.00 69.00 190 PHE A N 1
ATOM 1525 C CA . PHE A 1 190 ? 31.716 -1.137 2.249 1.00 69.00 190 PHE A CA 1
ATOM 1526 C C . PHE A 1 190 ? 30.531 -1.562 1.378 1.00 69.00 190 PHE A C 1
ATOM 1528 O O . PHE A 1 190 ? 30.300 -0.984 0.319 1.00 69.00 190 PHE A O 1
ATOM 1535 N N . GLU A 1 191 ? 29.749 -2.538 1.847 1.00 70.25 191 GLU A N 1
ATOM 1536 C CA . GLU A 1 191 ? 28.481 -2.908 1.207 1.00 70.25 191 GLU A CA 1
ATOM 1537 C C . GLU A 1 191 ? 27.438 -1.782 1.312 1.00 70.25 191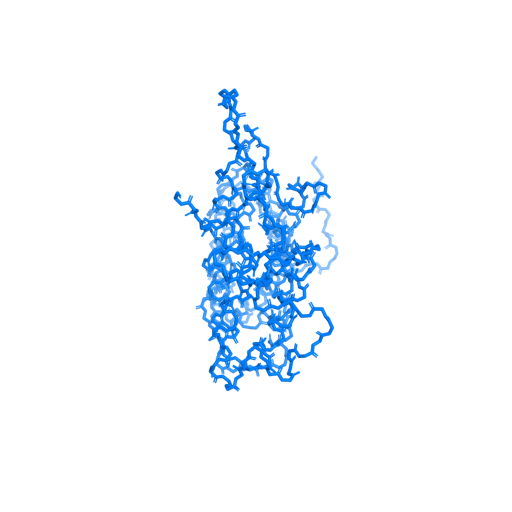 GLU A C 1
ATOM 1539 O O . GLU A 1 191 ? 27.418 -1.016 2.284 1.00 70.25 191 GLU A O 1
ATOM 1544 N N . ALA A 1 192 ? 26.560 -1.705 0.306 1.00 72.50 192 ALA A N 1
ATOM 1545 C CA . ALA A 1 192 ? 25.385 -0.837 0.329 1.00 72.50 192 ALA A CA 1
ATOM 1546 C C . ALA A 1 192 ? 24.412 -1.261 1.446 1.00 72.50 192 ALA A C 1
ATOM 1548 O O . ALA A 1 192 ? 24.337 -2.439 1.792 1.00 72.50 192 ALA A O 1
ATOM 1549 N N . GLU A 1 193 ? 23.647 -0.318 2.005 1.00 83.00 193 GLU A N 1
ATOM 1550 C CA . GLU A 1 193 ? 22.511 -0.670 2.867 1.00 83.00 193 GLU A CA 1
ATOM 1551 C C . GLU A 1 193 ? 21.421 -1.270 1.972 1.00 83.00 193 GLU A C 1
ATOM 1553 O O . GLU A 1 193 ? 20.920 -0.605 1.073 1.00 83.00 193 GLU A O 1
ATOM 1558 N N . TRP A 1 194 ? 21.139 -2.560 2.152 1.00 82.88 194 TRP A N 1
ATOM 1559 C CA . TRP A 1 194 ? 20.135 -3.296 1.372 1.00 82.88 194 TRP A CA 1
ATOM 1560 C C . TRP A 1 194 ? 19.061 -3.930 2.262 1.00 82.88 194 TRP A C 1
ATOM 1562 O O . TRP A 1 194 ? 17.976 -4.300 1.801 1.00 82.88 194 TRP A O 1
ATOM 1572 N N . GLU A 1 195 ? 19.359 -4.095 3.552 1.00 87.88 195 GLU A N 1
ATOM 1573 C CA . GLU A 1 195 ? 18.530 -4.843 4.489 1.00 87.88 195 GLU A CA 1
ATOM 1574 C C . GLU A 1 195 ? 17.172 -4.164 4.683 1.00 87.88 195 GLU A C 1
ATOM 1576 O O . GLU A 1 195 ? 16.134 -4.835 4.652 1.00 87.88 195 GLU A O 1
ATOM 1581 N N . THR A 1 196 ? 17.147 -2.840 4.848 1.00 89.56 196 THR A N 1
ATOM 1582 C CA . THR A 1 196 ? 15.895 -2.107 5.052 1.00 89.56 196 THR A CA 1
ATOM 1583 C C . THR A 1 196 ? 15.003 -2.182 3.814 1.00 89.56 196 THR A C 1
ATOM 1585 O O . THR A 1 196 ? 13.812 -2.495 3.946 1.00 89.56 196 THR A O 1
ATOM 1588 N N . GLY A 1 197 ? 15.581 -1.987 2.622 1.00 90.62 197 GLY A N 1
ATOM 1589 C CA . GLY A 1 197 ? 14.898 -2.091 1.329 1.00 90.62 197 GLY A CA 1
ATOM 1590 C C . GLY A 1 197 ? 14.296 -3.479 1.069 1.00 90.62 197 GLY A C 1
ATOM 1591 O O . GLY A 1 197 ? 13.128 -3.607 0.678 1.00 90.62 197 GLY A O 1
ATOM 1592 N N . ILE A 1 198 ? 15.038 -4.552 1.360 1.00 91.00 198 ILE A N 1
ATOM 1593 C CA . ILE A 1 198 ? 14.521 -5.924 1.242 1.00 91.00 198 ILE A CA 1
ATOM 1594 C C . ILE A 1 198 ? 13.433 -6.201 2.286 1.00 91.00 198 ILE A C 1
ATOM 1596 O O . ILE A 1 198 ? 12.386 -6.755 1.941 1.00 91.00 198 ILE A O 1
ATOM 1600 N N . ASN A 1 199 ? 13.616 -5.782 3.539 1.00 92.31 199 ASN A N 1
ATOM 1601 C CA . ASN A 1 199 ? 12.633 -6.008 4.601 1.00 92.31 199 ASN A CA 1
ATOM 1602 C C . ASN A 1 199 ? 11.274 -5.365 4.296 1.00 92.31 199 ASN A C 1
ATOM 1604 O O . ASN A 1 199 ? 10.236 -6.016 4.462 1.00 92.31 199 ASN A O 1
ATOM 1608 N N . ILE A 1 200 ? 11.253 -4.111 3.825 1.00 93.88 200 ILE A N 1
ATOM 1609 C CA . ILE A 1 200 ? 9.994 -3.470 3.421 1.00 93.88 200 ILE A CA 1
ATOM 1610 C C . ILE A 1 200 ? 9.367 -4.197 2.227 1.00 93.88 200 ILE A C 1
ATOM 1612 O O . ILE A 1 200 ? 8.161 -4.441 2.239 1.00 93.88 200 ILE A O 1
ATOM 1616 N N . GLN A 1 201 ? 10.161 -4.621 1.238 1.00 94.75 201 GLN A N 1
ATOM 1617 C CA . GLN A 1 201 ? 9.648 -5.373 0.092 1.00 94.75 201 GLN A CA 1
ATOM 1618 C C . GLN A 1 201 ? 9.008 -6.703 0.513 1.00 94.75 201 GLN A C 1
ATOM 1620 O O . GLN A 1 201 ? 7.915 -7.025 0.043 1.00 94.75 201 GLN A O 1
ATOM 1625 N N . LEU A 1 202 ? 9.639 -7.456 1.419 1.00 95.50 202 LEU A N 1
ATOM 1626 C CA . LEU A 1 202 ? 9.104 -8.721 1.931 1.00 95.50 202 LEU A CA 1
ATOM 1627 C C . LEU A 1 202 ? 7.785 -8.522 2.688 1.00 95.50 202 LEU A C 1
ATOM 1629 O O . LEU A 1 202 ? 6.848 -9.297 2.505 1.00 95.50 202 LEU A O 1
ATOM 1633 N N . LYS A 1 203 ? 7.679 -7.462 3.499 1.00 95.81 203 LYS A N 1
ATOM 1634 C CA . LYS A 1 203 ? 6.440 -7.130 4.225 1.00 95.81 203 LYS A CA 1
ATOM 1635 C C . LYS A 1 203 ? 5.335 -6.600 3.311 1.00 95.81 203 LYS A C 1
ATOM 1637 O O . LYS A 1 203 ? 4.159 -6.826 3.588 1.00 95.81 203 LYS A O 1
ATOM 1642 N N . LEU A 1 204 ? 5.698 -5.914 2.228 1.00 97.56 204 LEU A N 1
ATOM 1643 C CA . LEU A 1 204 ? 4.758 -5.350 1.263 1.00 97.56 204 LEU A CA 1
ATOM 1644 C C . LEU A 1 204 ? 4.225 -6.396 0.273 1.00 97.56 204 LEU A C 1
ATOM 1646 O O . LEU A 1 204 ? 3.092 -6.272 -0.188 1.00 97.56 204 LEU A O 1
ATOM 1650 N N . ALA A 1 205 ? 4.996 -7.441 -0.042 1.00 97.75 205 ALA A N 1
ATOM 1651 C CA . ALA A 1 205 ? 4.610 -8.448 -1.032 1.00 97.75 205 ALA A CA 1
ATOM 1652 C C . ALA A 1 205 ? 3.224 -9.091 -0.771 1.00 97.75 205 ALA A C 1
ATOM 1654 O O . ALA A 1 205 ? 2.429 -9.148 -1.713 1.00 97.75 205 ALA A O 1
ATOM 1655 N N . PRO A 1 206 ? 2.852 -9.487 0.466 1.00 98.06 206 PRO A N 1
ATOM 1656 C CA . PRO A 1 206 ? 1.501 -9.977 0.747 1.00 98.06 206 PRO A CA 1
ATOM 1657 C C . PRO A 1 206 ? 0.406 -8.925 0.527 1.00 98.06 206 PRO A C 1
ATOM 1659 O O . PRO A 1 206 ? -0.664 -9.262 0.033 1.00 98.06 206 PRO A O 1
ATOM 1662 N N . VAL A 1 207 ? 0.659 -7.653 0.860 1.00 98.56 207 VAL A N 1
ATOM 1663 C CA . VAL A 1 207 ? -0.295 -6.550 0.623 1.00 98.56 207 VAL A CA 1
ATOM 1664 C C . VAL A 1 207 ? -0.542 -6.387 -0.876 1.00 98.56 207 VAL A C 1
ATOM 1666 O O . VAL A 1 207 ? -1.684 -6.266 -1.308 1.00 98.56 207 VAL A O 1
ATOM 1669 N N . VAL A 1 208 ? 0.528 -6.431 -1.673 1.00 98.56 208 VAL A N 1
ATOM 1670 C CA . VAL A 1 208 ? 0.466 -6.347 -3.136 1.00 98.56 208 VAL A CA 1
ATOM 1671 C C . VAL A 1 208 ? -0.320 -7.518 -3.725 1.00 98.56 208 VAL A C 1
ATOM 1673 O O . VAL A 1 208 ? -1.186 -7.296 -4.569 1.00 98.56 208 VAL A O 1
ATOM 1676 N N . ALA A 1 209 ? -0.073 -8.746 -3.262 1.00 98.50 209 ALA A N 1
ATOM 1677 C CA . ALA A 1 209 ? -0.805 -9.927 -3.716 1.00 98.50 209 ALA A CA 1
ATOM 1678 C C . ALA A 1 209 ? -2.311 -9.827 -3.414 1.00 98.50 209 ALA A C 1
ATOM 1680 O O . ALA A 1 209 ? -3.130 -10.059 -4.301 1.00 98.50 209 ALA A O 1
ATOM 1681 N N . LEU A 1 210 ? -2.681 -9.403 -2.201 1.00 98.69 210 LEU A N 1
ATOM 1682 C CA . LEU A 1 210 ? -4.084 -9.205 -1.827 1.00 98.69 210 LEU A CA 1
ATOM 1683 C C . LEU A 1 210 ? -4.735 -8.064 -2.628 1.00 98.69 210 LEU A C 1
ATOM 1685 O O . LEU A 1 210 ? -5.868 -8.191 -3.082 1.00 98.69 210 LEU A O 1
ATOM 1689 N N . ALA A 1 211 ? -4.016 -6.965 -2.874 1.00 98.69 211 ALA A N 1
ATOM 1690 C CA . ALA A 1 211 ? -4.513 -5.877 -3.715 1.00 98.69 211 ALA A CA 1
ATOM 1691 C C . ALA A 1 211 ? -4.767 -6.334 -5.166 1.00 98.69 211 ALA A C 1
ATOM 1693 O O . ALA A 1 211 ? -5.762 -5.930 -5.770 1.00 98.69 211 ALA A O 1
ATOM 1694 N N . LEU A 1 212 ? -3.904 -7.193 -5.722 1.00 98.56 212 LEU A N 1
ATOM 1695 C CA . LEU A 1 212 ? -4.130 -7.826 -7.026 1.00 98.56 212 LEU A CA 1
ATOM 1696 C C . LEU A 1 212 ? -5.360 -8.737 -7.006 1.00 98.56 212 LEU A C 1
ATOM 1698 O O . LEU A 1 212 ? -6.162 -8.693 -7.938 1.00 98.56 212 LEU A O 1
ATOM 1702 N N . GLU A 1 213 ? -5.549 -9.513 -5.936 1.00 98.00 213 GLU A N 1
ATOM 1703 C CA . GLU A 1 213 ? -6.732 -10.357 -5.789 1.00 98.00 213 GLU A CA 1
ATOM 1704 C C . GLU A 1 213 ? -8.019 -9.523 -5.806 1.00 98.00 213 GLU A C 1
ATOM 1706 O O . GLU A 1 213 ? -8.942 -9.853 -6.551 1.00 98.00 213 GLU A O 1
ATOM 1711 N N . TRP A 1 214 ? -8.067 -8.407 -5.074 1.00 98.31 214 TRP A N 1
ATOM 1712 C CA . TRP A 1 214 ? -9.199 -7.476 -5.108 1.00 98.31 214 TRP A CA 1
ATOM 1713 C C . TRP A 1 214 ? -9.434 -6.909 -6.510 1.00 98.31 214 TRP A C 1
ATOM 1715 O O . TRP A 1 214 ? -10.567 -6.911 -6.990 1.00 98.31 214 TRP A O 1
ATOM 1725 N N . CYS A 1 215 ? -8.371 -6.486 -7.204 1.00 98.19 215 CYS A N 1
ATOM 1726 C CA . CYS A 1 215 ? -8.468 -6.033 -8.592 1.00 98.19 215 CYS A CA 1
ATOM 1727 C C . CYS A 1 215 ? -9.041 -7.115 -9.521 1.00 98.19 215 CYS A C 1
ATOM 1729 O O . CYS A 1 215 ? -9.751 -6.785 -10.464 1.00 98.19 215 CYS A O 1
ATOM 1731 N N . SER A 1 216 ? -8.787 -8.398 -9.252 1.00 96.94 216 SER A N 1
ATOM 1732 C CA . SER A 1 216 ? -9.288 -9.512 -10.067 1.00 96.94 216 SER A CA 1
ATOM 1733 C C . SER A 1 216 ? -10.784 -9.818 -9.891 1.00 96.94 216 SER A C 1
ATOM 1735 O O . SER A 1 216 ? -11.314 -10.651 -10.629 1.00 96.94 216 SER A O 1
ATOM 1737 N N . ARG A 1 217 ? -11.473 -9.187 -8.924 1.00 97.06 217 ARG A N 1
ATOM 1738 C CA . ARG A 1 217 ? -12.898 -9.444 -8.632 1.00 97.06 217 ARG A CA 1
ATOM 1739 C C . ARG A 1 217 ? -13.875 -8.502 -9.337 1.00 97.06 217 ARG A C 1
ATOM 1741 O O . ARG A 1 217 ? -15.053 -8.828 -9.415 1.00 97.06 217 ARG A O 1
ATOM 1748 N N . ASP A 1 218 ? -13.419 -7.364 -9.858 1.00 97.88 218 ASP A N 1
ATOM 1749 C CA . ASP A 1 218 ? -14.286 -6.392 -10.532 1.00 97.88 218 ASP A CA 1
ATOM 1750 C C . ASP A 1 218 ? -13.606 -5.793 -11.766 1.00 97.88 218 ASP A C 1
ATOM 1752 O O . ASP A 1 218 ? -12.496 -5.261 -11.700 1.00 97.88 218 ASP A O 1
ATOM 1756 N N . ARG A 1 219 ? -14.301 -5.866 -12.909 1.00 97.62 219 ARG A N 1
ATOM 1757 C CA . ARG A 1 219 ? -13.780 -5.441 -14.216 1.00 97.62 219 ARG A CA 1
ATOM 1758 C C . ARG A 1 219 ? -13.399 -3.962 -14.236 1.00 97.62 219 ARG A C 1
ATOM 1760 O O . ARG A 1 219 ? -12.369 -3.592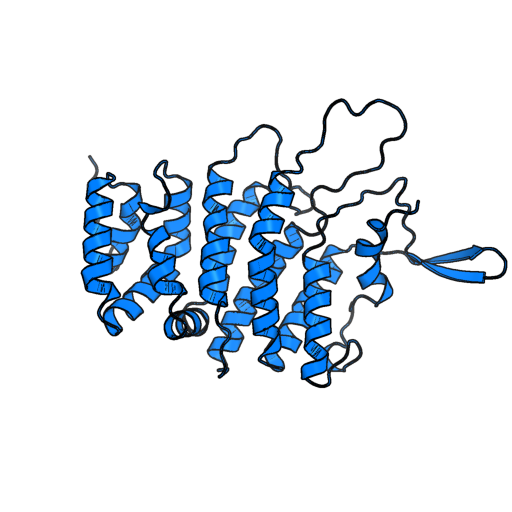 -14.798 1.00 97.62 219 ARG A O 1
ATOM 1767 N N . GLU A 1 220 ? -14.230 -3.101 -13.655 1.00 97.62 220 GLU A N 1
ATOM 1768 C CA . GLU A 1 220 ? -14.009 -1.656 -13.671 1.00 97.62 220 GLU A CA 1
ATOM 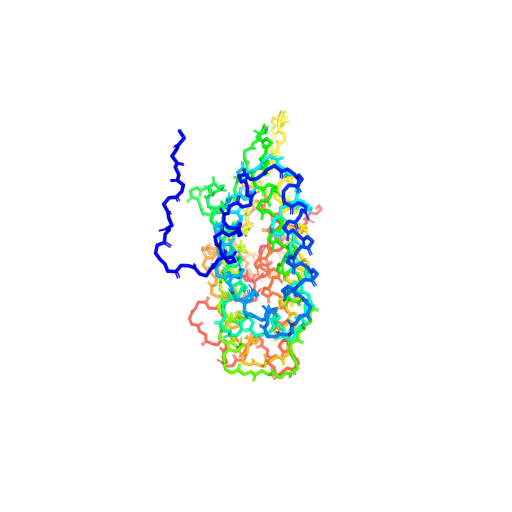1769 C C . GLU A 1 220 ? -12.815 -1.273 -12.792 1.00 97.62 220 GLU A C 1
ATOM 1771 O O . GLU A 1 220 ? -11.989 -0.438 -13.181 1.00 97.62 220 GLU A O 1
ATOM 1776 N N . VAL A 1 221 ? -12.689 -1.922 -11.634 1.00 98.25 221 VAL A N 1
ATOM 1777 C CA . VAL A 1 221 ? -11.528 -1.788 -10.753 1.00 98.25 221 VAL A CA 1
ATOM 1778 C C . VAL A 1 221 ? -10.254 -2.238 -11.463 1.00 98.25 221 VAL A C 1
ATOM 1780 O O . VAL A 1 221 ? -9.293 -1.469 -11.474 1.00 98.25 221 VAL A O 1
ATOM 1783 N N . ALA A 1 222 ? -10.250 -3.411 -12.108 1.00 98.19 222 ALA A N 1
ATOM 1784 C CA . ALA A 1 222 ? -9.093 -3.925 -12.846 1.00 98.19 222 ALA A CA 1
ATOM 1785 C C . ALA A 1 222 ? -8.600 -2.931 -13.911 1.00 98.19 222 ALA A C 1
ATOM 1787 O O . ALA A 1 222 ? -7.423 -2.559 -13.928 1.00 98.19 222 ALA A O 1
ATOM 1788 N N . ILE A 1 223 ? -9.517 -2.429 -14.751 1.00 98.25 223 ILE A N 1
ATOM 1789 C CA . ILE A 1 223 ? -9.208 -1.450 -15.803 1.00 98.25 223 ILE A CA 1
ATOM 1790 C C . ILE A 1 223 ? -8.611 -0.175 -15.200 1.00 98.25 223 ILE A C 1
ATOM 1792 O O . ILE A 1 223 ? -7.561 0.310 -15.633 1.00 98.25 223 ILE A O 1
ATOM 1796 N N . LYS A 1 224 ? -9.279 0.396 -14.190 1.00 98.25 224 LYS A N 1
ATOM 1797 C CA . LYS A 1 224 ? -8.858 1.666 -13.585 1.00 98.25 224 LYS A CA 1
ATOM 1798 C C . LYS A 1 224 ? -7.532 1.527 -12.839 1.00 98.25 224 LYS A C 1
ATOM 1800 O O . LYS A 1 224 ? -6.714 2.447 -12.923 1.00 98.25 224 LYS A O 1
ATOM 1805 N N . ALA A 1 225 ? -7.309 0.412 -12.145 1.00 98.50 225 ALA A N 1
ATOM 1806 C CA . ALA A 1 225 ? -6.064 0.115 -11.447 1.00 98.50 225 ALA A CA 1
ATOM 1807 C C . ALA A 1 225 ? -4.900 -0.031 -12.433 1.00 98.50 225 ALA A C 1
ATOM 1809 O O . ALA A 1 225 ? -3.894 0.659 -12.272 1.00 98.50 225 ALA A O 1
ATOM 1810 N N . LEU A 1 226 ? -5.057 -0.826 -13.499 1.00 98.31 226 LEU A N 1
ATOM 1811 C CA . LEU A 1 226 ? -4.006 -1.003 -14.504 1.00 98.31 226 LEU A CA 1
ATOM 1812 C C . LEU A 1 226 ? -3.677 0.306 -15.218 1.00 98.31 226 LEU A C 1
ATOM 1814 O O . LEU A 1 226 ? -2.507 0.648 -15.364 1.00 98.31 226 LEU A O 1
ATOM 1818 N N . ARG A 1 227 ? -4.685 1.099 -15.594 1.00 97.69 227 ARG A N 1
ATOM 1819 C CA . ARG A 1 227 ? -4.451 2.402 -16.229 1.00 97.69 227 ARG A CA 1
ATOM 1820 C C . ARG A 1 227 ? -3.668 3.356 -15.322 1.00 97.69 227 ARG A C 1
AT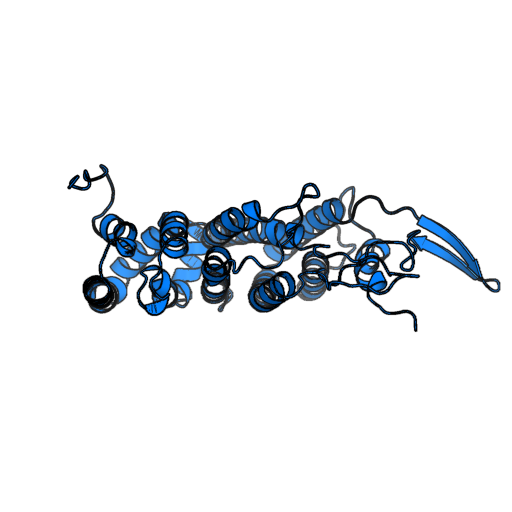OM 1822 O O . ARG A 1 227 ? -2.825 4.104 -15.809 1.00 97.69 227 ARG A O 1
ATOM 1829 N N . LYS A 1 228 ? -3.939 3.353 -14.012 1.00 98.06 228 LYS A N 1
ATOM 1830 C CA . LYS A 1 228 ? -3.160 4.129 -13.031 1.00 98.06 228 LYS A CA 1
ATOM 1831 C C . LYS A 1 228 ? -1.737 3.583 -12.898 1.00 98.06 228 LYS A C 1
ATOM 1833 O O . LYS A 1 228 ? -0.799 4.372 -12.887 1.00 98.06 228 LYS A O 1
ATOM 1838 N N . ALA A 1 229 ? -1.581 2.262 -12.839 1.00 98.31 229 ALA A N 1
ATOM 1839 C CA . ALA A 1 229 ? -0.290 1.604 -12.678 1.00 98.31 229 ALA A CA 1
ATOM 1840 C C . ALA A 1 229 ? 0.629 1.814 -13.892 1.00 98.31 229 ALA A C 1
ATOM 1842 O O . ALA A 1 229 ? 1.791 2.159 -13.711 1.00 98.31 229 ALA A O 1
ATOM 1843 N N . LEU A 1 230 ? 0.105 1.702 -15.118 1.00 97.12 230 LEU A N 1
ATOM 1844 C CA . LEU A 1 230 ? 0.860 1.968 -16.346 1.00 97.12 230 LEU A CA 1
ATOM 1845 C C . LEU A 1 230 ? 1.333 3.424 -16.428 1.00 97.12 230 LEU A C 1
ATOM 1847 O O . LEU A 1 230 ? 2.472 3.661 -16.803 1.00 97.12 230 LEU A O 1
ATOM 1851 N N . ARG A 1 231 ? 0.497 4.393 -16.029 1.00 95.94 231 ARG A N 1
ATOM 1852 C CA . ARG A 1 231 ? 0.896 5.813 -15.971 1.00 95.94 231 ARG A CA 1
ATOM 1853 C C . ARG A 1 231 ? 1.961 6.076 -14.911 1.00 95.94 231 ARG A C 1
ATOM 1855 O O . ARG A 1 231 ? 2.881 6.851 -15.144 1.00 95.94 231 ARG A O 1
ATOM 1862 N N . ALA A 1 232 ? 1.834 5.445 -13.744 1.00 96.50 232 ALA A N 1
ATOM 1863 C CA . ALA A 1 232 ? 2.857 5.536 -12.708 1.00 96.50 232 ALA A CA 1
ATOM 1864 C C . ALA A 1 232 ? 4.185 4.941 -13.204 1.00 96.50 232 ALA A C 1
ATOM 1866 O O . ALA A 1 232 ? 5.242 5.520 -12.971 1.00 96.50 232 ALA A O 1
ATOM 1867 N N . LEU A 1 233 ? 4.126 3.815 -13.923 1.00 95.00 233 LEU A N 1
ATOM 1868 C CA . LEU A 1 233 ? 5.305 3.153 -14.467 1.00 95.00 233 LEU A CA 1
ATOM 1869 C C . LEU A 1 233 ? 5.965 3.983 -15.575 1.00 95.00 233 LEU A C 1
ATOM 1871 O O . LEU A 1 233 ? 7.175 4.169 -15.521 1.00 95.00 233 LEU A O 1
ATOM 1875 N N . GLU A 1 234 ? 5.180 4.538 -16.503 1.00 92.69 234 GLU A N 1
ATOM 1876 C CA . GLU A 1 234 ? 5.649 5.477 -17.532 1.00 92.69 234 GLU A CA 1
ATOM 1877 C C . GLU A 1 234 ? 6.456 6.625 -16.905 1.00 92.69 234 GLU A C 1
ATOM 1879 O O . GLU A 1 234 ? 7.588 6.886 -17.305 1.00 92.69 234 GLU A O 1
ATOM 1884 N N . GLY A 1 235 ? 5.912 7.265 -15.864 1.00 90.31 235 GLY A N 1
ATOM 1885 C CA . GLY A 1 235 ? 6.610 8.339 -15.155 1.00 90.31 235 GLY A CA 1
ATOM 1886 C C . GLY A 1 235 ? 7.850 7.870 -14.386 1.00 90.31 235 GLY A C 1
ATOM 1887 O O . GLY A 1 235 ? 8.800 8.631 -14.227 1.00 90.31 235 GLY A O 1
ATOM 1888 N N . ALA A 1 236 ? 7.863 6.622 -13.910 1.00 91.06 236 ALA A N 1
ATOM 1889 C CA . ALA A 1 236 ? 8.953 6.077 -13.108 1.00 91.06 236 ALA A CA 1
ATOM 1890 C C . ALA A 1 236 ? 10.124 5.523 -13.932 1.00 91.06 236 ALA A C 1
ATOM 1892 O O . ALA A 1 236 ? 11.232 5.470 -13.403 1.00 91.06 236 ALA A O 1
ATOM 1893 N N . GLN A 1 237 ? 9.898 5.070 -15.167 1.00 85.19 237 GLN A N 1
ATOM 1894 C CA . GLN A 1 237 ? 10.909 4.404 -16.000 1.00 85.19 237 GLN A CA 1
ATOM 1895 C C . GLN A 1 237 ? 11.897 5.369 -16.671 1.00 85.19 237 GLN A C 1
ATOM 1897 O O . GLN A 1 237 ? 12.967 4.937 -17.097 1.00 85.19 237 GLN A O 1
ATOM 1902 N N . GLY A 1 238 ? 11.579 6.666 -16.710 1.00 79.50 238 GLY A N 1
ATOM 1903 C CA . GLY A 1 238 ? 12.394 7.665 -17.397 1.00 79.50 238 GLY A CA 1
ATOM 1904 C C . GLY A 1 238 ? 12.370 7.494 -18.919 1.00 79.50 238 GLY A C 1
ATOM 1905 O O . GLY A 1 238 ? 11.615 6.694 -19.470 1.00 79.50 238 GLY A O 1
ATOM 1906 N N . HIS A 1 239 ? 13.186 8.279 -19.621 1.00 82.31 239 HIS A N 1
ATOM 1907 C CA . HIS A 1 239 ? 13.291 8.175 -21.074 1.00 82.31 239 HIS A CA 1
ATOM 1908 C C . HIS A 1 239 ? 14.125 6.949 -21.471 1.00 82.31 239 HIS A C 1
ATOM 1910 O O . HIS A 1 239 ? 15.236 6.769 -20.977 1.00 82.31 239 HIS A O 1
ATOM 1916 N N . MET A 1 24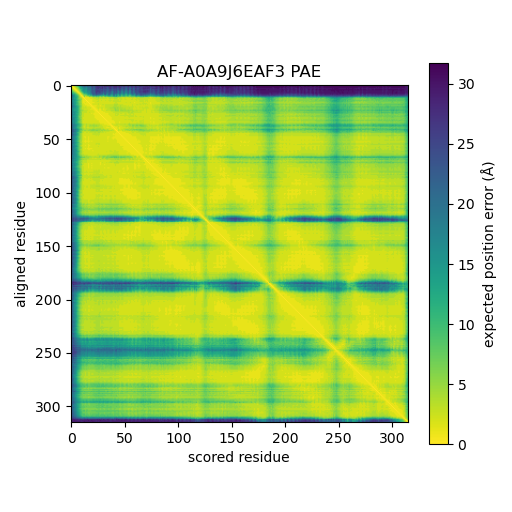0 ? 13.593 6.128 -22.379 1.00 87.38 240 MET A N 1
ATOM 1917 C CA . MET A 1 240 ? 14.282 4.973 -22.956 1.00 87.38 240 MET A CA 1
ATOM 1918 C C . MET A 1 240 ? 14.524 5.225 -24.443 1.00 87.38 240 MET A C 1
ATOM 1920 O O . MET A 1 240 ? 13.570 5.399 -25.203 1.00 87.38 240 MET A O 1
ATOM 1924 N N . THR A 1 241 ? 15.792 5.228 -24.848 1.00 86.94 241 THR A N 1
ATOM 1925 C CA . THR A 1 241 ? 16.195 5.390 -26.249 1.00 86.94 241 THR A CA 1
ATOM 1926 C C . THR A 1 241 ? 16.302 4.020 -26.901 1.00 86.94 241 THR A C 1
ATOM 1928 O O . THR A 1 241 ? 16.992 3.149 -26.379 1.00 86.94 241 THR A O 1
ATOM 1931 N N . ALA A 1 242 ? 15.639 3.822 -28.037 1.00 88.44 242 ALA A N 1
ATOM 1932 C CA . ALA A 1 242 ? 15.797 2.612 -28.836 1.00 88.44 242 ALA A CA 1
ATOM 1933 C C . ALA A 1 242 ? 16.923 2.797 -29.863 1.00 88.44 242 ALA A C 1
ATOM 1935 O O . ALA A 1 242 ? 16.985 3.823 -30.542 1.00 88.44 242 ALA A O 1
ATOM 1936 N N . VAL A 1 243 ? 17.787 1.794 -30.001 1.00 90.56 243 VAL A N 1
ATOM 1937 C CA . VAL A 1 243 ? 18.881 1.748 -30.980 1.00 90.56 243 VAL A CA 1
ATOM 1938 C C . VAL A 1 243 ? 18.785 0.479 -31.819 1.00 90.56 243 VAL A C 1
ATOM 1940 O O . VAL A 1 243 ? 18.352 -0.569 -31.342 1.00 90.56 243 VAL A O 1
ATOM 1943 N N . GLY A 1 244 ? 19.171 0.578 -33.090 1.00 90.38 244 GLY A N 1
ATOM 1944 C CA . GLY A 1 244 ? 19.354 -0.591 -33.946 1.00 90.38 244 GLY A CA 1
ATOM 1945 C C . GLY A 1 244 ? 20.679 -1.273 -33.619 1.00 90.38 244 GLY A C 1
ATOM 1946 O O . GLY A 1 244 ? 21.717 -0.612 -33.567 1.00 90.38 244 GLY A O 1
ATOM 1947 N N . ARG A 1 245 ? 20.652 -2.585 -33.393 1.00 89.19 245 ARG A N 1
ATOM 1948 C CA . ARG A 1 245 ? 21.846 -3.418 -33.235 1.00 89.19 245 ARG A CA 1
ATOM 1949 C C . ARG A 1 245 ? 21.840 -4.493 -34.311 1.00 89.19 245 ARG A C 1
ATOM 1951 O O . ARG A 1 245 ? 20.800 -5.094 -34.577 1.00 89.19 245 ARG A O 1
ATOM 1958 N N . GLU A 1 246 ? 23.005 -4.726 -34.903 1.00 91.88 246 GLU A N 1
ATOM 1959 C CA . GLU A 1 246 ? 23.224 -5.778 -35.893 1.00 91.88 246 GLU A CA 1
ATOM 1960 C C . GLU A 1 246 ? 24.270 -6.762 -35.368 1.00 91.88 246 GLU A C 1
ATOM 1962 O O . GLU A 1 246 ? 25.328 -6.355 -34.882 1.00 91.88 246 GLU A O 1
ATOM 1967 N N . LEU A 1 247 ? 23.963 -8.057 -35.432 1.00 90.62 247 LEU A N 1
ATOM 1968 C CA . LEU A 1 247 ? 24.867 -9.132 -35.033 1.00 90.62 247 LEU A CA 1
ATOM 1969 C C . LEU A 1 247 ? 24.603 -10.374 -35.885 1.00 90.62 247 LEU A C 1
ATOM 1971 O O . LEU A 1 247 ? 23.480 -10.867 -35.908 1.00 90.62 247 LEU A O 1
ATOM 1975 N N . ALA A 1 248 ? 25.651 -10.900 -36.530 1.00 85.69 248 ALA A N 1
ATOM 1976 C CA . ALA A 1 248 ? 25.609 -12.143 -37.311 1.00 85.69 248 ALA A CA 1
ATOM 1977 C C . ALA A 1 248 ? 24.388 -12.226 -38.255 1.00 85.69 248 ALA A C 1
ATOM 1979 O O . ALA A 1 248 ? 23.592 -13.154 -38.162 1.00 85.69 248 ALA A O 1
ATOM 1980 N N . ASP A 1 249 ? 24.227 -11.217 -39.117 1.00 92.19 249 ASP A N 1
ATOM 1981 C CA . ASP A 1 249 ? 23.141 -11.080 -40.107 1.00 92.19 249 ASP A CA 1
ATOM 1982 C C . ASP A 1 249 ? 21.723 -10.880 -39.536 1.00 92.19 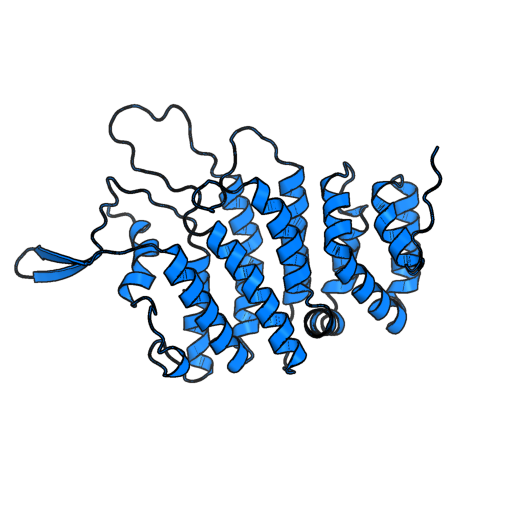249 ASP A C 1
ATOM 1984 O O . ASP A 1 249 ? 20.744 -10.829 -40.283 1.00 92.19 249 ASP A O 1
ATOM 1988 N N . HIS A 1 250 ? 21.595 -10.693 -38.221 1.00 90.56 250 HIS A N 1
ATOM 1989 C CA . HIS A 1 250 ? 20.346 -10.310 -37.570 1.00 90.56 250 HIS A CA 1
ATOM 1990 C C . HIS A 1 250 ? 20.361 -8.833 -37.185 1.00 90.56 250 HIS A C 1
ATOM 1992 O O . HIS A 1 250 ? 21.352 -8.337 -36.651 1.00 90.56 250 HIS A O 1
ATOM 1998 N N . SER A 1 251 ? 19.236 -8.147 -37.391 1.00 91.06 251 SER A N 1
ATOM 1999 C CA . SER A 1 251 ? 19.003 -6.786 -36.910 1.00 91.06 251 SER A CA 1
ATOM 2000 C C . SER A 1 251 ? 17.829 -6.758 -35.934 1.00 91.06 251 SER A C 1
ATOM 2002 O O . SER A 1 251 ? 16.804 -7.413 -36.136 1.00 91.06 251 SER A O 1
ATOM 2004 N N . ALA A 1 252 ? 17.984 -6.013 -34.843 1.00 88.44 252 ALA A N 1
ATOM 2005 C CA . ALA A 1 252 ? 16.933 -5.807 -33.855 1.00 88.44 252 ALA A CA 1
ATOM 2006 C C . ALA A 1 252 ? 16.973 -4.372 -33.324 1.00 88.44 252 ALA A C 1
ATOM 2008 O O . ALA A 1 252 ? 18.036 -3.758 -33.228 1.00 88.44 252 ALA A O 1
ATOM 2009 N N . SER A 1 253 ? 15.806 -3.841 -32.958 1.00 87.94 253 SER A N 1
ATOM 2010 C CA . SER A 1 253 ? 15.716 -2.614 -32.169 1.00 87.94 253 SER A CA 1
ATOM 2011 C C . SER A 1 253 ? 15.669 -2.990 -30.693 1.00 87.94 253 SER A C 1
ATOM 2013 O O . SER A 1 253 ? 14.830 -3.793 -30.290 1.00 87.94 253 SER A O 1
ATOM 2015 N N . CYS A 1 254 ? 16.574 -2.436 -29.892 1.00 86.50 254 CYS A N 1
ATOM 2016 C CA . CYS A 1 254 ? 16.619 -2.666 -28.451 1.00 86.50 254 CYS A CA 1
ATOM 2017 C C . CYS A 1 254 ? 16.779 -1.347 -27.695 1.00 86.50 254 CYS A C 1
ATOM 2019 O O . CYS A 1 254 ? 17.225 -0.347 -28.259 1.00 86.50 254 CYS A O 1
ATOM 2021 N N . VAL A 1 255 ? 16.426 -1.336 -26.411 1.00 88.75 255 VAL A N 1
ATOM 2022 C CA . VAL A 1 255 ? 16.702 -0.190 -25.540 1.00 88.75 255 VAL A CA 1
ATOM 2023 C C . VAL A 1 255 ? 18.215 -0.073 -25.347 1.00 88.75 255 VAL A C 1
ATOM 2025 O O . VAL A 1 255 ? 18.894 -1.065 -25.085 1.00 88.75 255 VAL A O 1
ATOM 2028 N N . ASP A 1 256 ? 18.754 1.132 -25.511 1.00 90.19 256 ASP A N 1
ATOM 2029 C CA . ASP A 1 256 ? 20.175 1.407 -25.325 1.00 90.19 256 ASP A CA 1
ATOM 2030 C C . ASP A 1 256 ? 20.492 1.528 -23.837 1.00 90.19 256 ASP A C 1
ATOM 2032 O O . ASP A 1 256 ? 20.342 2.587 -23.222 1.00 90.19 256 ASP A O 1
ATOM 2036 N N . TYR A 1 257 ? 20.868 0.405 -23.236 1.00 89.88 257 TYR A N 1
ATOM 2037 C CA . TYR A 1 257 ? 21.254 0.358 -21.839 1.00 89.88 257 TYR A CA 1
ATOM 2038 C C . TYR A 1 257 ? 22.365 -0.666 -21.620 1.00 89.88 257 TYR A C 1
ATOM 2040 O O . TYR A 1 257 ? 22.202 -1.857 -21.882 1.00 89.88 257 TYR A O 1
ATOM 2048 N N . ASP A 1 258 ? 23.495 -0.201 -21.098 1.00 88.88 258 ASP A N 1
ATOM 2049 C CA . ASP A 1 258 ? 24.631 -1.049 -20.767 1.00 88.88 258 ASP A CA 1
ATOM 2050 C C . ASP A 1 258 ? 24.624 -1.375 -19.269 1.00 88.88 258 ASP A C 1
ATOM 2052 O O . ASP A 1 258 ? 24.956 -0.542 -18.429 1.00 88.88 258 ASP A O 1
ATOM 2056 N N . VAL A 1 259 ? 24.266 -2.614 -18.927 1.00 88.12 259 VAL A N 1
ATOM 2057 C CA . VAL A 1 259 ? 24.254 -3.115 -17.539 1.00 88.12 259 VAL A CA 1
ATOM 2058 C C . VAL A 1 259 ? 25.644 -3.156 -16.894 1.00 88.12 259 VAL A C 1
ATOM 2060 O O . VAL A 1 259 ? 25.747 -3.267 -15.674 1.00 88.12 259 VAL A O 1
ATOM 2063 N N . SER A 1 260 ? 26.723 -3.094 -17.683 1.00 86.44 260 SER A N 1
ATOM 2064 C CA . SER A 1 260 ? 28.090 -3.087 -17.156 1.00 86.44 260 SER A CA 1
ATOM 2065 C C . SER A 1 260 ? 28.509 -1.722 -16.610 1.00 86.44 260 SER A C 1
ATOM 2067 O O . SER A 1 260 ? 29.397 -1.664 -15.761 1.00 86.44 260 SER A O 1
ATOM 2069 N N . THR A 1 261 ? 27.850 -0.648 -17.050 1.00 88.75 261 THR A N 1
ATOM 2070 C CA . THR A 1 261 ? 28.160 0.737 -16.663 1.00 88.75 261 THR A CA 1
ATOM 2071 C C . THR A 1 261 ? 26.975 1.464 -16.024 1.00 88.75 261 THR A C 1
ATOM 2073 O O . THR A 1 261 ? 27.171 2.423 -15.279 1.00 88.75 261 THR A O 1
ATOM 2076 N N . GLY A 1 262 ? 25.748 1.009 -16.274 1.00 90.19 262 GLY A N 1
ATOM 2077 C CA . GLY A 1 262 ? 24.519 1.598 -15.759 1.00 90.19 262 GLY A CA 1
ATOM 2078 C C . GLY A 1 262 ? 24.098 1.085 -14.369 1.00 90.19 262 GLY A C 1
ATOM 2079 O O . GLY A 1 262 ? 24.487 -0.007 -13.952 1.00 90.19 262 GLY A O 1
ATOM 2080 N N . PRO A 1 263 ? 23.269 1.863 -13.642 1.00 90.88 263 PRO A N 1
ATOM 2081 C CA . PRO A 1 263 ? 22.741 1.488 -12.329 1.00 90.88 263 PRO A CA 1
ATOM 2082 C C . PRO A 1 263 ? 21.573 0.490 -12.415 1.00 90.88 263 PRO A C 1
ATOM 2084 O O . PRO A 1 263 ? 20.524 0.796 -12.986 1.00 90.88 263 PRO A O 1
ATOM 2087 N N . VAL A 1 264 ? 21.715 -0.673 -11.781 1.00 91.00 264 VAL A N 1
ATOM 2088 C CA . VAL A 1 264 ? 20.716 -1.753 -11.764 1.00 91.00 264 VAL A CA 1
ATOM 2089 C C . VAL A 1 264 ? 20.141 -1.929 -10.359 1.00 91.00 264 VAL A C 1
ATOM 2091 O O . VAL A 1 264 ? 20.879 -1.952 -9.380 1.00 91.00 264 VAL A O 1
ATOM 2094 N N . SER A 1 265 ? 18.822 -2.102 -10.253 1.00 91.56 265 SER A N 1
ATOM 2095 C CA . SER A 1 265 ? 18.131 -2.385 -8.989 1.00 91.56 265 SER A CA 1
ATOM 2096 C C . SER A 1 265 ? 17.254 -3.627 -9.099 1.00 91.56 265 SER A C 1
ATOM 2098 O O . SER A 1 265 ? 16.587 -3.856 -10.107 1.00 91.56 265 SER A O 1
ATOM 2100 N N . ILE A 1 266 ? 17.206 -4.403 -8.016 1.00 91.56 266 ILE A N 1
ATOM 2101 C CA . ILE A 1 266 ? 16.318 -5.565 -7.861 1.00 91.56 266 ILE A CA 1
ATOM 2102 C C . ILE A 1 266 ? 14.899 -5.177 -7.394 1.00 91.56 266 ILE A C 1
ATOM 2104 O O . ILE A 1 266 ? 13.949 -5.981 -7.469 1.00 91.56 266 ILE A O 1
ATOM 2108 N N . HIS A 1 267 ? 14.735 -3.941 -6.918 1.00 94.12 267 HIS A N 1
ATOM 2109 C CA . HIS A 1 267 ? 13.498 -3.398 -6.373 1.00 94.12 267 HIS A CA 1
ATOM 2110 C C . HIS A 1 267 ? 12.615 -2.852 -7.498 1.00 94.12 267 HIS A C 1
ATOM 2112 O O . HIS A 1 267 ? 12.581 -1.664 -7.795 1.00 94.12 267 HIS A O 1
ATOM 2118 N N . LEU A 1 268 ? 11.857 -3.752 -8.128 1.00 95.44 268 LEU A N 1
ATOM 2119 C CA . LEU A 1 268 ? 10.931 -3.443 -9.224 1.00 95.44 268 LEU A CA 1
ATOM 2120 C C . LEU A 1 268 ? 9.452 -3.706 -8.858 1.00 95.44 268 LEU A C 1
ATOM 2122 O O . LEU A 1 268 ? 8.751 -4.407 -9.597 1.00 95.44 268 LEU A O 1
ATOM 2126 N N . PRO A 1 269 ? 8.949 -3.253 -7.691 1.00 96.75 269 PRO A N 1
ATOM 2127 C CA . PRO A 1 269 ? 7.619 -3.637 -7.229 1.00 96.75 269 PRO A CA 1
ATOM 2128 C C . PRO A 1 269 ? 6.486 -3.036 -8.077 1.00 96.75 269 PRO A C 1
ATOM 2130 O O . PRO A 1 269 ? 5.456 -3.690 -8.233 1.00 96.75 269 PRO A O 1
ATOM 2133 N N . LEU A 1 270 ? 6.668 -1.857 -8.686 1.00 97.38 270 LEU A N 1
ATOM 2134 C CA . LEU A 1 270 ? 5.668 -1.268 -9.583 1.00 97.38 270 LEU A CA 1
ATOM 2135 C C . LEU A 1 270 ? 5.569 -2.053 -10.897 1.00 97.38 270 LEU A C 1
ATOM 2137 O O . LEU A 1 270 ? 4.463 -2.382 -11.322 1.00 97.38 270 LEU A O 1
ATOM 2141 N N . SER A 1 271 ? 6.706 -2.430 -11.496 1.00 96.38 271 SER A N 1
ATOM 2142 C CA . SER A 1 271 ? 6.729 -3.306 -12.681 1.00 96.38 271 SER A CA 1
ATOM 2143 C C . SER A 1 271 ? 6.046 -4.648 -12.401 1.00 96.38 271 SER A C 1
ATOM 2145 O O . SER A 1 271 ? 5.217 -5.102 -13.188 1.00 96.38 271 SER A O 1
ATOM 2147 N N . ARG A 1 272 ? 6.333 -5.263 -11.243 1.00 96.50 272 ARG A N 1
ATOM 2148 C CA . ARG A 1 272 ? 5.701 -6.525 -10.818 1.00 96.50 272 ARG A CA 1
ATOM 2149 C C . ARG A 1 272 ? 4.196 -6.373 -10.598 1.00 96.50 272 ARG A C 1
ATOM 2151 O O . ARG A 1 272 ? 3.437 -7.262 -10.973 1.00 96.50 272 ARG A O 1
ATOM 2158 N N . PHE A 1 273 ? 3.750 -5.250 -10.037 1.00 98.25 273 PHE A N 1
ATOM 2159 C CA . PHE A 1 273 ? 2.326 -4.976 -9.854 1.00 98.25 273 PHE A CA 1
ATOM 2160 C C . PHE A 1 273 ? 1.594 -4.793 -11.189 1.00 98.25 273 PHE A C 1
ATOM 2162 O O . PHE A 1 273 ? 0.526 -5.372 -11.375 1.00 98.25 273 PHE A O 1
ATOM 2169 N N . VAL A 1 274 ? 2.184 -4.066 -12.147 1.00 97.88 274 VAL A N 1
ATOM 2170 C CA . VAL A 1 274 ? 1.650 -3.951 -13.517 1.00 97.88 274 VAL A CA 1
ATOM 2171 C C . VAL A 1 274 ? 1.524 -5.329 -14.169 1.00 97.88 274 VAL A C 1
ATOM 2173 O O . VAL A 1 274 ? 0.463 -5.645 -14.702 1.00 97.88 274 VAL A O 1
ATOM 2176 N N . ALA A 1 275 ? 2.557 -6.171 -14.074 1.00 96.88 275 ALA A N 1
ATOM 2177 C CA . ALA A 1 275 ? 2.509 -7.536 -14.597 1.00 96.88 275 ALA A CA 1
ATOM 2178 C C . ALA A 1 275 ? 1.384 -8.364 -13.949 1.00 96.88 275 ALA A C 1
ATOM 2180 O O . ALA A 1 275 ? 0.611 -9.011 -14.651 1.00 96.88 275 ALA A O 1
ATOM 2181 N N . GLY A 1 276 ? 1.229 -8.288 -12.623 1.00 97.50 276 GLY A N 1
ATOM 2182 C CA . GLY A 1 276 ? 0.139 -8.958 -11.911 1.00 97.50 276 GLY A CA 1
ATOM 2183 C C . GLY A 1 276 ? -1.251 -8.492 -12.356 1.00 97.50 276 GLY A C 1
ATOM 2184 O O . GLY A 1 276 ? -2.147 -9.313 -12.537 1.00 97.50 276 GLY A O 1
ATOM 2185 N N . LEU A 1 277 ? -1.432 -7.189 -12.591 1.00 98.12 277 LEU A N 1
ATOM 2186 C CA . LEU A 1 277 ? -2.689 -6.637 -13.104 1.00 98.12 277 LEU A CA 1
ATOM 2187 C C . LEU A 1 277 ? -2.976 -7.092 -14.539 1.00 98.12 277 LEU A C 1
ATOM 2189 O O . LEU A 1 277 ? -4.124 -7.406 -14.845 1.00 98.12 277 LEU A O 1
ATOM 2193 N N . LEU A 1 278 ? -1.955 -7.165 -15.399 1.00 96.75 278 LEU A N 1
ATOM 2194 C CA . LEU A 1 278 ? -2.092 -7.675 -16.767 1.00 96.75 278 LEU A CA 1
ATOM 2195 C C . LEU A 1 278 ? -2.567 -9.132 -16.781 1.00 96.75 278 LEU A C 1
ATOM 2197 O O . LEU A 1 278 ? -3.471 -9.462 -17.542 1.00 96.75 278 LEU A O 1
ATOM 2201 N N . LEU A 1 279 ? -2.040 -9.978 -15.892 1.00 95.12 279 LEU A N 1
ATOM 2202 C CA . LEU A 1 279 ? -2.494 -11.368 -15.745 1.00 95.12 279 LEU A CA 1
ATOM 2203 C C . LEU A 1 279 ? -3.956 -11.472 -15.283 1.00 95.12 279 LEU A C 1
ATOM 2205 O O . LEU A 1 279 ? -4.641 -12.440 -15.600 1.00 95.12 279 LEU A O 1
ATOM 2209 N N . CYS A 1 280 ? -4.456 -10.476 -14.546 1.00 93.38 280 CYS A N 1
ATOM 2210 C CA . CYS A 1 280 ? -5.846 -10.455 -14.091 1.00 93.38 280 CYS A CA 1
ATOM 2211 C C . CYS A 1 280 ? -6.842 -10.103 -15.210 1.00 93.38 280 CYS A C 1
ATOM 2213 O O . CYS A 1 280 ? -8.032 -10.375 -15.053 1.00 93.38 280 CYS A O 1
ATOM 2215 N N . LEU A 1 281 ? -6.390 -9.500 -16.318 1.00 92.12 281 LEU A N 1
ATOM 2216 C CA . LEU A 1 281 ? -7.263 -9.027 -17.398 1.00 92.12 281 LEU A CA 1
ATOM 2217 C C . LEU A 1 281 ? -7.973 -10.152 -18.156 1.00 92.12 281 LEU A C 1
ATOM 2219 O O . LEU A 1 281 ? -9.110 -9.959 -18.589 1.00 92.12 281 LEU A O 1
ATOM 2223 N N . ASP A 1 282 ? -7.332 -11.316 -18.275 1.00 91.88 282 ASP A N 1
ATOM 2224 C CA . ASP A 1 282 ? -7.857 -12.465 -19.022 1.00 91.88 282 ASP A CA 1
ATOM 2225 C C . ASP A 1 282 ? -9.242 -12.897 -18.508 1.00 91.88 282 ASP A C 1
ATOM 2227 O O . ASP A 1 282 ? -10.159 -13.164 -19.282 1.00 91.88 282 ASP A O 1
ATOM 2231 N N . ARG A 1 283 ? -9.462 -12.789 -17.188 1.00 94.38 283 ARG A N 1
ATOM 2232 C CA . ARG A 1 283 ? -10.759 -13.056 -16.533 1.00 94.38 283 ARG A CA 1
ATOM 2233 C C . ARG A 1 283 ? -11.911 -12.204 -17.062 1.00 94.38 283 ARG A C 1
ATOM 2235 O O . ARG A 1 283 ? -13.070 -12.574 -16.902 1.00 94.38 283 ARG A O 1
ATOM 2242 N N . PHE A 1 284 ? -11.602 -11.053 -17.648 1.00 96.44 284 PHE A N 1
ATOM 2243 C CA . PHE A 1 284 ? -12.573 -10.100 -18.169 1.00 96.44 284 PHE A CA 1
ATOM 2244 C C . PHE A 1 284 ? -12.565 -10.021 -19.700 1.00 96.44 284 PHE A C 1
ATOM 2246 O O . PHE A 1 284 ? -13.174 -9.101 -20.251 1.00 96.44 284 PHE A O 1
ATOM 2253 N N . GLY A 1 285 ? -11.871 -10.945 -20.379 1.00 95.44 285 GLY A N 1
ATOM 2254 C CA . GLY A 1 285 ? -11.697 -10.921 -21.833 1.00 95.44 285 GLY A CA 1
ATOM 2255 C C . GLY A 1 285 ? -10.924 -9.691 -22.314 1.00 95.44 285 GLY A C 1
ATOM 2256 O O . GLY A 1 285 ? -11.184 -9.182 -23.403 1.00 95.44 285 GLY A O 1
ATOM 2257 N N . LEU A 1 286 ? -10.033 -9.164 -21.470 1.00 96.62 286 LEU A N 1
ATOM 2258 C CA . LEU A 1 286 ? -9.213 -7.996 -21.761 1.00 96.62 286 LEU A CA 1
ATOM 2259 C C . LEU A 1 286 ? -7.761 -8.412 -21.977 1.00 96.62 286 LEU A C 1
ATOM 2261 O O . LEU A 1 286 ? -7.254 -9.334 -21.345 1.00 96.62 286 LEU A O 1
ATOM 2265 N N . GLY A 1 287 ? -7.084 -7.682 -22.850 1.00 94.38 287 GLY A N 1
ATOM 2266 C CA . GLY A 1 287 ? -5.664 -7.822 -23.117 1.00 94.38 287 GLY A CA 1
ATOM 2267 C C . GLY A 1 287 ? -4.963 -6.477 -23.029 1.00 94.38 287 GLY A C 1
ATOM 2268 O O . GLY A 1 287 ? -5.586 -5.426 -22.863 1.00 94.38 287 GLY A O 1
ATOM 2269 N N . TYR A 1 288 ? -3.644 -6.506 -23.176 1.00 93.62 288 TYR A N 1
ATOM 2270 C CA . TYR A 1 288 ? -2.829 -5.298 -23.164 1.00 93.62 288 TYR A CA 1
ATOM 2271 C C . TYR A 1 288 ? -3.289 -4.288 -24.235 1.00 93.62 288 TYR A C 1
ATOM 2273 O O . TYR A 1 288 ? -3.364 -3.095 -23.945 1.00 93.62 288 TYR A O 1
ATOM 2281 N N . ASP A 1 289 ? -3.684 -4.745 -25.427 1.00 94.12 289 ASP A N 1
ATOM 2282 C CA . ASP A 1 289 ? -4.103 -3.895 -26.558 1.00 94.12 289 ASP A CA 1
ATOM 2283 C C . ASP A 1 289 ? -5.589 -3.515 -26.582 1.00 94.12 289 ASP A C 1
ATOM 2285 O O . ASP A 1 289 ? -6.043 -2.836 -27.508 1.00 94.12 289 ASP A O 1
ATOM 2289 N N . SER A 1 290 ? -6.351 -3.898 -25.554 1.00 95.94 290 SER A N 1
ATOM 2290 C CA . SER A 1 290 ? -7.756 -3.510 -25.433 1.00 95.94 290 SER A CA 1
ATOM 2291 C C . SER A 1 290 ? -7.928 -1.983 -25.417 1.00 95.94 290 SER A C 1
ATOM 2293 O O . SER A 1 290 ? -7.086 -1.241 -24.899 1.00 95.94 290 SER A O 1
ATOM 2295 N N . HIS A 1 291 ? -9.039 -1.506 -25.991 1.00 95.31 291 HIS A N 1
ATOM 2296 C CA . HIS A 1 291 ? -9.313 -0.078 -26.194 1.00 95.31 291 HIS A CA 1
ATOM 2297 C C . HIS A 1 291 ? -9.266 0.747 -24.897 1.00 95.31 291 HIS A C 1
ATOM 2299 O O . HIS A 1 291 ? -8.872 1.912 -24.915 1.00 95.31 291 HIS A O 1
ATOM 2305 N N . GLU A 1 292 ? -9.588 0.139 -23.754 1.00 95.44 292 GLU A N 1
ATOM 2306 C CA . GLU A 1 292 ? -9.539 0.764 -22.431 1.00 95.44 292 GLU A CA 1
ATOM 2307 C C . GLU A 1 292 ? -8.133 1.240 -22.026 1.00 95.44 292 GLU A C 1
ATOM 2309 O O . GLU A 1 292 ? -7.993 2.124 -21.172 1.00 95.44 292 GLU A O 1
ATOM 2314 N N . PHE A 1 293 ? -7.091 0.672 -22.639 1.00 95.06 293 PHE A N 1
ATOM 2315 C CA . PHE A 1 293 ? -5.690 0.982 -22.362 1.00 95.06 293 PHE A CA 1
ATOM 2316 C C . PHE A 1 293 ? -5.033 1.811 -23.468 1.00 95.06 293 PHE A C 1
ATOM 2318 O O . PHE A 1 293 ? -3.842 2.094 -23.389 1.00 95.06 293 PHE A O 1
ATOM 2325 N N . GLN A 1 294 ? -5.779 2.265 -24.476 1.00 92.38 294 GLN A N 1
ATOM 2326 C CA . GLN A 1 294 ? -5.239 3.132 -25.522 1.00 92.38 294 GLN A CA 1
ATOM 2327 C C . GLN A 1 294 ? -5.143 4.576 -25.016 1.00 92.38 294 GLN A C 1
ATOM 2329 O O . GLN A 1 294 ? -6.095 5.353 -25.063 1.00 92.38 294 GLN A O 1
ATOM 2334 N N . PHE A 1 295 ? -3.975 4.947 -24.490 1.00 91.38 295 PHE A N 1
ATOM 2335 C CA . PHE A 1 295 ? -3.669 6.319 -24.096 1.00 91.38 295 PHE A CA 1
ATOM 2336 C C . PHE A 1 295 ? -2.246 6.709 -24.498 1.00 91.38 295 PHE A C 1
ATOM 2338 O O . PHE A 1 295 ? -1.347 5.872 -24.575 1.00 91.38 295 PHE A O 1
ATOM 2345 N N . ARG A 1 296 ? -2.044 8.008 -24.741 1.00 89.00 296 ARG A N 1
ATOM 2346 C CA . ARG A 1 296 ? -0.725 8.569 -25.055 1.00 89.00 296 ARG A CA 1
ATOM 2347 C C . ARG A 1 296 ? 0.245 8.273 -23.914 1.00 89.00 296 ARG A C 1
ATOM 2349 O O . ARG A 1 296 ? -0.076 8.612 -22.778 1.00 89.00 296 ARG A O 1
ATOM 2356 N N . GLY A 1 297 ? 1.395 7.691 -24.247 1.00 85.19 297 GLY A N 1
ATOM 2357 C CA . GLY A 1 297 ? 2.433 7.375 -23.267 1.00 85.19 297 GLY A CA 1
ATOM 2358 C C . GLY A 1 297 ? 2.378 5.961 -22.687 1.00 85.19 297 GLY A C 1
ATOM 2359 O O . GLY A 1 297 ? 3.243 5.593 -21.903 1.00 85.19 297 GLY A O 1
ATOM 2360 N N . LYS A 1 298 ? 1.403 5.127 -23.087 1.00 92.25 298 LYS A N 1
ATOM 2361 C CA . LYS A 1 298 ? 1.359 3.715 -22.678 1.00 92.25 298 LYS A CA 1
ATOM 2362 C C . LYS A 1 298 ? 2.714 3.031 -22.984 1.00 92.25 298 LYS A C 1
ATOM 2364 O O . LYS A 1 298 ? 3.061 2.956 -24.165 1.00 92.25 298 LYS A O 1
ATOM 2369 N N . PRO A 1 299 ? 3.445 2.521 -21.968 1.00 92.31 299 PRO A N 1
ATOM 2370 C CA . PRO A 1 299 ? 4.752 1.896 -22.180 1.00 92.31 299 PRO A CA 1
ATOM 2371 C C . PRO A 1 299 ? 4.617 0.643 -23.031 1.00 92.31 299 PRO A C 1
ATOM 2373 O O . PRO A 1 299 ? 3.756 -0.170 -22.694 1.00 92.31 299 PRO A O 1
ATOM 2376 N N . THR A 1 300 ? 5.435 0.471 -24.073 1.00 91.56 300 THR A N 1
ATOM 2377 C CA . THR A 1 300 ? 5.407 -0.701 -24.972 1.00 91.56 300 THR A CA 1
ATOM 2378 C C . THR A 1 300 ? 5.744 -2.000 -24.226 1.00 91.56 300 THR A C 1
ATOM 2380 O O . THR A 1 300 ? 6.340 -1.942 -23.146 1.00 91.56 300 THR A O 1
ATOM 2383 N N . PRO A 1 301 ? 5.404 -3.190 -24.761 1.00 91.12 301 PRO A N 1
ATOM 2384 C CA . PRO A 1 301 ? 5.803 -4.456 -24.146 1.00 91.12 301 PRO A CA 1
ATOM 2385 C C . PRO A 1 301 ? 7.310 -4.542 -23.858 1.00 91.12 301 PRO A C 1
ATOM 2387 O O . PRO A 1 301 ? 7.704 -4.995 -22.786 1.00 91.12 301 PRO A O 1
ATOM 2390 N N . GLU A 1 302 ? 8.154 -4.038 -24.759 1.00 89.50 302 GLU A N 1
ATOM 2391 C CA . GLU A 1 302 ? 9.608 -3.978 -24.586 1.00 89.50 302 GLU A CA 1
ATOM 2392 C C . GLU A 1 302 ? 9.985 -3.089 -23.395 1.00 89.50 302 GLU A C 1
ATOM 2394 O O . GLU A 1 302 ? 10.751 -3.507 -22.528 1.00 89.50 302 GLU A O 1
ATOM 2399 N N . GLN A 1 303 ? 9.379 -1.903 -23.282 1.00 90.31 303 GLN A N 1
ATOM 2400 C CA . GLN A 1 303 ? 9.598 -0.997 -22.149 1.00 90.31 303 GLN A CA 1
ATOM 2401 C C . GLN A 1 303 ? 9.125 -1.602 -20.818 1.00 90.31 303 GLN A C 1
ATOM 2403 O O . GLN A 1 303 ? 9.755 -1.388 -19.781 1.00 90.31 303 GLN A O 1
ATOM 2408 N N . LEU A 1 304 ? 8.044 -2.392 -20.818 1.00 92.31 304 LEU A N 1
ATOM 2409 C CA . LEU A 1 304 ? 7.579 -3.103 -19.621 1.00 92.31 304 LEU A CA 1
ATOM 2410 C C . LEU A 1 304 ? 8.582 -4.165 -19.150 1.00 92.31 304 LEU A C 1
ATOM 2412 O O . LEU A 1 304 ? 8.764 -4.342 -17.942 1.00 92.31 304 LEU A O 1
ATOM 2416 N N . MET A 1 305 ? 9.220 -4.867 -20.090 1.00 90.88 305 MET A N 1
ATOM 2417 C CA . MET A 1 305 ? 10.182 -5.937 -19.807 1.00 90.88 305 MET A CA 1
ATOM 2418 C C . MET A 1 305 ? 11.586 -5.418 -19.485 1.00 90.88 305 MET A C 1
ATOM 2420 O O . MET A 1 305 ? 12.329 -6.097 -18.779 1.00 90.88 305 MET A O 1
ATOM 2424 N N . GLU A 1 306 ? 11.932 -4.215 -19.942 1.00 90.25 306 GLU A N 1
ATOM 2425 C CA . GLU A 1 306 ? 13.281 -3.649 -19.870 1.00 90.25 306 GLU A CA 1
ATOM 2426 C C . GLU A 1 306 ? 13.898 -3.694 -18.463 1.00 90.25 306 GLU A C 1
ATOM 2428 O O . GLU A 1 306 ? 14.971 -4.261 -18.265 1.00 90.25 306 GLU A O 1
ATOM 2433 N N . LEU A 1 307 ? 13.219 -3.146 -17.448 1.00 90.12 307 LEU A N 1
ATOM 2434 C CA . LEU A 1 307 ? 13.777 -3.117 -16.090 1.00 90.12 307 LEU A CA 1
ATOM 2435 C C . LEU A 1 307 ? 13.981 -4.525 -15.495 1.00 90.12 307 LEU A C 1
ATOM 2437 O O . LEU A 1 307 ? 15.066 -4.781 -14.971 1.00 90.12 307 LEU A O 1
ATOM 2441 N N . PRO A 1 308 ? 13.005 -5.455 -15.570 1.00 90.38 308 PRO A N 1
ATOM 2442 C CA . PRO A 1 308 ? 13.242 -6.849 -15.201 1.00 90.38 308 PRO A CA 1
ATOM 2443 C C . PRO A 1 308 ? 14.416 -7.501 -15.942 1.00 90.38 308 PRO A C 1
ATOM 2445 O O . PRO A 1 308 ? 15.208 -8.199 -15.307 1.00 90.38 308 PRO A O 1
ATOM 2448 N N . LEU A 1 309 ? 14.563 -7.263 -17.249 1.00 90.31 309 LEU A N 1
ATOM 2449 C CA . LEU A 1 309 ? 15.630 -7.863 -18.056 1.00 90.31 309 LEU A CA 1
ATOM 2450 C C . LEU A 1 309 ? 17.026 -7.395 -17.632 1.00 90.31 309 LEU A C 1
ATOM 2452 O O . LEU A 1 309 ? 17.939 -8.213 -17.604 1.00 90.31 309 LEU A O 1
ATOM 2456 N N . ARG A 1 310 ? 17.189 -6.146 -17.173 1.00 88.94 310 ARG A N 1
ATOM 2457 C CA . ARG A 1 310 ? 18.468 -5.655 -16.607 1.00 88.94 310 ARG A CA 1
ATOM 2458 C C . ARG A 1 310 ? 18.957 -6.457 -15.401 1.00 88.94 310 ARG A C 1
ATOM 2460 O O . ARG A 1 310 ? 20.145 -6.452 -15.102 1.00 88.94 310 ARG A O 1
ATOM 2467 N N . THR A 1 311 ? 18.042 -7.120 -14.693 1.00 80.50 311 THR A N 1
ATOM 2468 C CA . THR A 1 311 ? 18.361 -7.954 -13.523 1.00 80.50 311 THR A CA 1
ATOM 2469 C C . THR A 1 311 ? 18.568 -9.429 -13.871 1.00 80.50 311 THR A C 1
ATOM 2471 O O . THR A 1 311 ? 19.016 -10.198 -13.020 1.00 80.50 311 THR A O 1
ATOM 2474 N N . GLN A 1 312 ? 18.264 -9.846 -15.107 1.00 72.88 312 GLN A N 1
ATOM 2475 C CA . GLN A 1 312 ? 18.595 -11.184 -15.583 1.00 72.88 312 GLN A CA 1
ATOM 2476 C C . GLN A 1 312 ? 20.069 -11.203 -15.979 1.00 72.88 312 GLN A C 1
ATOM 2478 O O . GLN A 1 312 ? 20.476 -10.623 -16.979 1.00 72.88 312 GLN A O 1
ATOM 2483 N N . VAL A 1 313 ? 20.882 -11.840 -15.141 1.00 53.00 313 VAL A N 1
ATOM 2484 C CA . VAL A 1 313 ? 22.329 -11.933 -15.326 1.00 53.00 313 VAL A CA 1
ATOM 2485 C C . VAL A 1 313 ? 22.639 -12.586 -16.676 1.00 53.00 313 VAL A C 1
ATOM 2487 O O . VAL A 1 313 ? 22.383 -13.777 -16.870 1.00 53.00 313 VAL A O 1
ATOM 2490 N N . GLY A 1 314 ? 23.233 -11.808 -17.584 1.00 46.59 314 GLY A N 1
ATOM 2491 C CA . GLY A 1 314 ? 24.114 -12.341 -18.614 1.00 46.59 314 GLY A CA 1
ATOM 2492 C C . GLY A 1 314 ? 25.264 -13.051 -17.907 1.00 46.59 314 GLY A C 1
ATOM 2493 O O . GLY A 1 314 ? 26.029 -12.412 -17.185 1.00 46.59 314 GLY A O 1
ATOM 2494 N N . ARG A 1 315 ? 25.289 -14.380 -18.022 1.00 33.12 315 ARG A N 1
ATOM 2495 C CA . ARG A 1 315 ? 26.434 -15.197 -17.611 1.00 33.12 315 ARG A CA 1
ATOM 2496 C C . ARG A 1 315 ? 27.682 -14.797 -18.383 1.00 33.12 315 ARG A C 1
ATOM 2498 O O . ARG A 1 315 ? 27.535 -14.482 -19.584 1.00 33.12 315 ARG A O 1
#

Sequence (315 aa):
MMAPTPVEGFALVRCIMRSDAQLWKTARAQWHQILIGGMLMDGRCKQDFARAFTRDYPDLLKEFVADDHEHPVSITSLSVQIFTVPTLAHLLVAEEDAIAVLLRAFLSECEKHRNPEGRLAFERNHANVAFRRAQFVLYDLRYILSVPPDVWTDKLRKGFLYGISSLLNLLTWMQGMDSVVRQVGQHVEFEAEWETGINIQLKLAPVVALALEWCSRDREVAIKALRKALRALEGAQGHMTAVGRELADHSASCVDYDVSTGPVSIHLPLSRFVAGLLLCLDRFGLGYDSHEFQFRGKPTPEQLMELPLRTQVGR

Organism: Rhipicephalus microplus (NCBI:txid6941)

Mean predicted aligned error: 5.98 Å

Radius of gyration: 22.75 Å; Cα contacts (8 Å, |Δi|>4): 370; chains: 1; bounding box: 62×36×75 Å

Foldseek 3Di:
DDDPDPPPDDDVLLVCQLCQLVDDLVVLVVVCCCCVVPQLVDPVSLLVNLLSCLLCVLSQLVSQLVHPDDPVSHPNVCLLSQLLPQVNLLVCLLPVLRLLSLLVSLVVVQQVQADPLRAGHDDPPPPSSSNVSSLVSLVSLCSSLVDADLDDDPSSLVSLLSSLLSVLSNLLNLAQPPWDAADDDDDPPDDGPCVVSVVSVVSNVSSLVSSLVNLLNDQVSLLSSLLSLQVSLLVRLPDWDWDWDDDPNDIDIATPDDLNGDTADPRHRSLVSNVSSQVSCVSVVDHCPDPSNDDPRRQDPRSSCVNVVSPPDPD

Solvent-accessible surface area (backbone atoms only — not comparable to full-atom values): 18096 Å² total; per-residue (Å²): 137,81,75,82,72,80,67,89,87,63,60,69,67,56,56,52,56,77,42,41,77,79,47,56,72,70,58,34,50,52,49,51,50,49,42,52,72,45,41,61,64,43,71,66,50,30,51,56,46,46,53,52,50,55,73,43,38,49,61,47,49,53,44,53,33,74,42,88,71,59,63,89,67,38,70,73,51,53,42,62,79,40,25,56,38,56,75,51,22,52,47,34,22,30,76,62,30,36,56,30,46,52,42,47,40,42,46,63,64,49,58,81,31,47,43,97,88,56,23,43,52,73,69,76,94,61,83,54,59,46,60,62,49,47,52,50,50,47,56,49,50,36,34,42,42,68,57,64,72,93,74,86,47,72,49,35,50,51,20,46,55,47,17,49,54,42,49,49,52,54,28,50,22,40,40,53,21,76,50,46,56,63,83,85,79,78,82,80,90,66,82,78,70,49,65,68,65,50,52,54,50,64,55,41,47,61,39,53,52,33,52,45,52,44,32,58,68,38,70,68,51,33,53,54,49,43,56,52,42,46,54,50,46,42,70,66,68,58,90,79,54,75,40,82,47,75,56,94,97,40,76,48,78,42,70,72,72,55,68,71,74,37,72,46,36,88,37,46,54,42,59,52,48,43,51,52,45,57,69,41,28,55,86,70,80,41,59,85,86,35,74,94,57,73,53,94,72,61,63,49,75,66,63,64,45,45,66,64,52,69,64,55,78,81,127